Protein AF-A0A0M3KJ25-F1 (afdb_monomer_lite)

Organism: Anisakis simplex (NCBI:txid6269)

Secondary structure (DSSP, 8-state):
-HHHHHHHHHHHHH---HHHHHHHHHHHHHGGGT-SSHHHHHHHHHHHHHHHHHHHTT--GGGHHHHHHHHHHHHHHHHHHHHHTTT-HHHHHHHHHHHHTTTTS--TTS-HHHHHHHHHHHHHHHHHHH-------SS--TTTTTSS---HHHHHHHHHHHHHHHH-TTS-HHHHHHHIIIIIIHHHHHHHHHHHHHHHHHHHTTS-S-------------------------------TTT--------

Foldseek 3Di:
DLVVLLVLVVVLVPDPDPVVLLVSLLVLLLVLVVDPDNVVSLVSLLSNQLSCQQCVVVDDPVSVVSSLVSNLSNLLSVLLVCLVVVVPVVSLVSNLVSCCVELLDLDVSGPPVSNLSCLLSNVVSNQVQQDDDDPDDDDPPPPPLPRGHQALVNVVVSCVSNVVSLVDPSHDPVSNVSNCVRPVVVLVVVVVVVVVVVVVVVVVVVPPPDDDDDDDDDDDDDDDDDDDDDDPPPPDQGDDSHPSDRPDDDD

InterPro domains:
  IPR010301 Ribosomal RNA processing protein 1 [PF05997] (1-226)
  IPR010301 Ribosomal RNA processing protein 1 [PTHR13026] (3-237)

pLDDT: mean 76.84, std 24.39, range [23.16, 97.25]

Sequence (251 aa):
MERLCKGLHYVMWMQDKALLQEELADNISSLLTVFQNEQQSVLFIKQMLVTVSDQWAQMDRWRMDKFLMLMRRLLRSLFVHLRKNEWNPTLVDTYMKAFQECAISSDKKFCEGLKFHFASVFLDELDYAGTFVVYSIGFFIWYFEKFGGLEPGRVTELLQPFANLLADRQISGYLFDSILREIFLTILHDYADQKAAAAEASNADEGDEDEGMDGDETQGMEQEEEESGAASDSSRIKVDIFAGKICGFVE

Radius of gyration: 23.81 Å; chains: 1; bounding box: 50×62×70 Å

Structure (mmCIF, N/CA/C/O backbone):
data_AF-A0A0M3KJ25-F1
#
_entry.id   AF-A0A0M3KJ25-F1
#
loop_
_atom_site.group_PDB
_atom_site.id
_atom_site.type_symbol
_atom_site.label_atom_id
_atom_site.label_alt_id
_atom_site.label_comp_id
_atom_site.label_asym_id
_atom_site.label_entity_id
_atom_site.label_seq_id
_atom_site.pdbx_PDB_ins_code
_atom_site.Cartn_x
_atom_site.Cartn_y
_atom_site.Cartn_z
_atom_site.occupancy
_atom_site.B_iso_or_equiv
_atom_site.auth_seq_id
_atom_site.auth_comp_id
_atom_site.auth_asym_id
_atom_site.auth_atom_id
_atom_site.pdbx_PDB_model_num
ATOM 1 N N . MET A 1 1 ? 0.249 -5.909 18.449 1.00 91.56 1 MET A N 1
ATOM 2 C CA . MET A 1 1 ? 0.302 -4.949 17.329 1.00 91.56 1 MET A CA 1
ATOM 3 C C . MET A 1 1 ? -1.042 -4.264 17.095 1.00 91.56 1 MET A C 1
ATOM 5 O O . MET A 1 1 ? -1.082 -3.047 17.094 1.00 91.56 1 MET A O 1
ATOM 9 N N . GLU A 1 2 ? -2.152 -5.005 17.007 1.00 93.00 2 GLU A N 1
ATOM 10 C CA . GLU A 1 2 ? -3.502 -4.464 16.736 1.00 93.00 2 GLU A CA 1
ATOM 11 C C . GLU A 1 2 ? -3.894 -3.207 17.539 1.00 93.00 2 GLU A C 1
ATOM 13 O O . GLU A 1 2 ? -4.311 -2.209 16.958 1.00 93.00 2 GLU A O 1
ATOM 18 N N . ARG A 1 3 ? -3.719 -3.215 18.870 1.00 96.00 3 ARG A N 1
ATOM 19 C CA . ARG A 1 3 ? -4.064 -2.063 19.726 1.00 96.00 3 ARG A CA 1
ATOM 20 C C . ARG A 1 3 ? -3.261 -0.801 19.392 1.00 96.00 3 ARG A C 1
ATOM 22 O O . ARG A 1 3 ? -3.816 0.290 19.450 1.00 96.00 3 ARG A O 1
ATOM 29 N N . LEU A 1 4 ? -1.985 -0.956 19.028 1.00 95.62 4 LEU A N 1
ATOM 30 C CA . LEU A 1 4 ? -1.125 0.158 18.625 1.00 95.62 4 LEU A CA 1
ATOM 31 C C . LEU A 1 4 ? -1.644 0.771 17.322 1.00 95.62 4 LEU A C 1
ATOM 33 O O . LEU A 1 4 ? -1.888 1.970 17.267 1.00 95.62 4 LEU A O 1
ATOM 37 N N . CYS A 1 5 ? -1.887 -0.062 16.310 1.00 96.81 5 CYS A N 1
ATOM 38 C CA . CYS A 1 5 ? -2.367 0.387 15.005 1.00 96.81 5 CYS A CA 1
ATOM 39 C C . CYS A 1 5 ? -3.743 1.058 15.089 1.00 96.81 5 CYS A C 1
ATOM 41 O O . CYS A 1 5 ? -3.954 2.096 14.470 1.00 96.81 5 CYS A O 1
ATOM 43 N N . LYS A 1 6 ? -4.657 0.530 15.917 1.00 95.94 6 LYS A N 1
ATOM 44 C CA . LYS A 1 6 ? -5.945 1.183 16.204 1.00 95.94 6 LYS A CA 1
ATOM 45 C C . LYS A 1 6 ? -5.757 2.549 16.865 1.00 95.94 6 LYS A C 1
ATOM 47 O O . LYS A 1 6 ? -6.414 3.505 16.470 1.00 95.94 6 LYS A O 1
ATOM 52 N N . GLY A 1 7 ? -4.836 2.662 17.824 1.00 96.94 7 GLY A N 1
ATOM 53 C CA . GLY A 1 7 ? -4.475 3.945 18.430 1.00 96.94 7 GLY A CA 1
ATOM 54 C C . GLY A 1 7 ? -3.980 4.957 17.394 1.00 96.94 7 GLY A C 1
ATOM 55 O O . GLY A 1 7 ? -4.510 6.060 17.321 1.00 96.94 7 GLY A O 1
ATOM 56 N N . LEU A 1 8 ? -3.032 4.561 16.539 1.00 96.88 8 LEU A N 1
ATOM 57 C CA . LEU A 1 8 ? -2.494 5.418 15.474 1.00 96.88 8 LEU A CA 1
ATOM 58 C C . LEU A 1 8 ? -3.561 5.815 14.446 1.00 96.88 8 LEU A C 1
ATOM 60 O O . LEU A 1 8 ? -3.609 6.970 14.029 1.00 96.88 8 LEU A O 1
ATOM 64 N N . HIS A 1 9 ? -4.458 4.891 14.094 1.00 95.94 9 HIS A N 1
ATOM 65 C CA . HIS A 1 9 ? -5.620 5.185 13.260 1.00 95.94 9 HIS A CA 1
ATOM 66 C C . HIS A 1 9 ? -6.495 6.279 13.888 1.00 95.94 9 HIS A C 1
ATOM 68 O O . HIS A 1 9 ? -6.848 7.232 13.201 1.00 95.94 9 HIS A O 1
ATOM 74 N N . TYR A 1 10 ? -6.806 6.198 15.187 1.00 95.38 10 TYR A N 1
ATOM 75 C CA . TYR A 1 10 ? -7.584 7.240 15.869 1.00 95.38 10 TYR A CA 1
ATOM 76 C C . TYR A 1 10 ? -6.849 8.582 15.961 1.00 95.38 10 TYR A C 1
ATOM 78 O O . TYR A 1 10 ? -7.486 9.626 15.832 1.00 95.38 10 TYR A O 1
ATOM 86 N N . VAL A 1 11 ? -5.525 8.582 16.135 1.00 95.94 11 VAL A N 1
ATOM 87 C CA . VAL A 1 11 ? -4.736 9.826 16.114 1.00 95.94 11 VAL A CA 1
ATOM 88 C C . VAL A 1 11 ? -4.820 10.487 14.734 1.00 95.94 11 VAL A C 1
ATOM 90 O O . VAL A 1 11 ? -5.119 11.676 14.649 1.00 95.94 11 VAL A O 1
ATOM 93 N N . MET A 1 12 ? -4.658 9.716 13.651 1.00 95.94 12 MET A N 1
ATOM 94 C CA . MET A 1 12 ? -4.850 10.216 12.283 1.00 95.94 12 MET A CA 1
ATOM 95 C C . MET A 1 12 ? -6.291 10.681 12.049 1.00 95.94 12 MET A C 1
ATOM 97 O O . MET A 1 12 ? -6.522 11.735 11.458 1.00 95.94 12 MET A O 1
ATOM 101 N N . TRP A 1 13 ? -7.273 9.940 12.564 1.00 94.44 13 TRP A N 1
ATOM 102 C CA . TRP A 1 13 ? -8.692 10.271 12.450 1.00 94.44 13 TRP A CA 1
ATOM 103 C C . TRP A 1 13 ? -9.024 11.650 13.027 1.00 94.44 13 TRP A C 1
ATOM 105 O O . TRP A 1 13 ? -9.758 12.401 12.386 1.00 94.44 13 TRP A O 1
ATOM 115 N N . MET A 1 14 ? -8.462 11.994 14.189 1.00 94.31 14 MET A N 1
ATOM 116 C CA . MET A 1 14 ? -8.719 13.260 14.889 1.00 94.31 14 MET A CA 1
ATOM 117 C C . MET A 1 14 ? -7.913 14.448 14.348 1.00 94.31 14 MET A C 1
ATOM 119 O O . MET A 1 14 ? -8.160 15.582 14.748 1.00 94.31 14 MET A O 1
ATOM 123 N N . GLN A 1 15 ? -6.941 14.214 13.462 1.00 95.25 15 GLN A N 1
ATOM 124 C CA . GLN A 1 15 ? -6.162 15.294 12.867 1.00 95.25 15 GLN A CA 1
ATOM 125 C C . GLN A 1 15 ? -6.905 15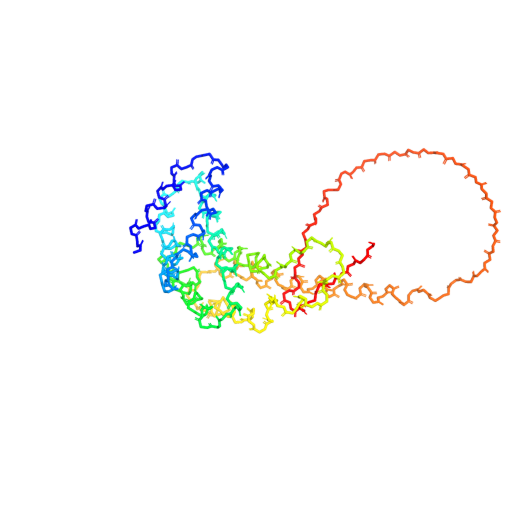.911 11.675 1.00 95.25 15 GLN A C 1
ATOM 127 O O . GLN A 1 15 ? -7.055 15.273 10.631 1.00 95.25 15 GLN A O 1
ATOM 132 N N . ASP A 1 16 ? -7.332 17.166 11.812 1.00 93.56 16 ASP A N 1
ATOM 133 C CA . ASP A 1 16 ? -8.084 17.894 10.777 1.00 93.56 16 ASP A CA 1
ATOM 134 C C . ASP A 1 16 ? -7.222 18.896 9.991 1.00 93.56 16 ASP A C 1
ATOM 136 O O . ASP A 1 16 ? -7.591 19.310 8.895 1.00 93.56 16 ASP A O 1
ATOM 140 N N . LYS A 1 17 ? -6.054 19.287 10.516 1.00 93.56 17 LYS A N 1
ATOM 141 C CA . LYS A 1 17 ? -5.169 20.252 9.848 1.00 93.56 17 LYS A CA 1
ATOM 142 C C . LYS A 1 17 ? -4.288 19.551 8.815 1.00 93.56 17 LYS A C 1
ATOM 144 O O . LYS A 1 17 ? -3.454 18.743 9.207 1.00 93.56 17 LYS A O 1
ATOM 149 N N . ALA A 1 18 ? -4.412 19.921 7.538 1.00 91.81 18 ALA A N 1
ATOM 150 C CA . ALA A 1 18 ? -3.715 19.282 6.412 1.00 91.81 18 ALA A CA 1
ATOM 151 C C . ALA A 1 18 ? -2.197 19.108 6.629 1.00 91.81 18 ALA A C 1
ATOM 153 O O . ALA A 1 18 ? -1.708 17.985 6.606 1.00 91.81 18 ALA A O 1
ATOM 154 N N . LEU A 1 19 ? -1.468 20.180 6.965 1.00 93.81 19 LEU A N 1
ATOM 155 C CA . LEU A 1 19 ? -0.016 20.103 7.214 1.00 93.81 19 LEU A CA 1
ATOM 156 C C . LEU A 1 19 ? 0.345 19.123 8.341 1.00 93.81 19 LEU A C 1
ATOM 158 O O . LEU A 1 19 ? 1.331 18.399 8.258 1.00 93.81 19 LEU A O 1
ATOM 162 N N . LEU A 1 20 ? -0.483 19.064 9.387 1.00 95.38 20 LEU A N 1
ATOM 163 C CA . LEU A 1 20 ? -0.261 18.135 10.490 1.00 95.38 20 LEU A CA 1
ATOM 164 C C . LEU A 1 20 ? -0.669 16.701 10.135 1.00 95.38 20 LEU A C 1
ATOM 166 O O . LEU A 1 20 ? -0.196 15.775 10.783 1.00 95.38 20 LEU A O 1
ATOM 170 N N . GLN A 1 21 ? -1.553 16.492 9.154 1.00 95.31 21 GLN A N 1
ATOM 171 C CA . GLN A 1 21 ? -1.864 15.153 8.643 1.00 95.31 21 GLN A CA 1
ATOM 172 C C . GLN A 1 21 ? -0.663 14.584 7.888 1.00 95.31 21 GLN A C 1
ATOM 174 O O . GLN A 1 21 ? -0.336 13.415 8.080 1.00 95.31 21 GLN A O 1
ATOM 179 N N . GLU A 1 22 ? -0.005 15.406 7.067 1.00 95.31 22 GLU A N 1
ATOM 180 C CA . GLU A 1 22 ? 1.212 15.028 6.342 1.00 95.31 22 GLU A CA 1
ATOM 181 C C . GLU A 1 22 ? 2.335 14.665 7.316 1.00 95.31 22 GLU A C 1
ATOM 183 O O . GLU A 1 22 ? 2.824 13.536 7.293 1.00 95.31 22 GLU A O 1
ATOM 188 N N . GLU A 1 23 ? 2.650 15.568 8.251 1.00 96.88 23 GLU A N 1
ATOM 189 C CA . GLU A 1 23 ? 3.675 15.334 9.274 1.00 96.88 23 GLU A CA 1
ATOM 190 C C . GLU A 1 23 ? 3.359 14.089 10.118 1.00 96.88 23 GLU A C 1
ATOM 192 O O . GLU A 1 23 ? 4.230 13.265 10.404 1.00 96.88 23 GLU A O 1
ATOM 197 N N . LEU A 1 24 ? 2.091 13.902 10.498 1.00 97.06 24 LEU A N 1
ATOM 198 C CA . LEU A 1 24 ? 1.667 12.726 11.249 1.00 97.06 24 LEU A CA 1
ATOM 199 C C . LEU A 1 24 ? 1.818 11.435 10.435 1.00 97.06 24 LEU A C 1
ATOM 201 O O . LEU A 1 24 ? 2.208 10.414 11.001 1.00 97.06 24 LEU A O 1
ATOM 205 N N . ALA A 1 25 ? 1.518 11.449 9.135 1.00 97.19 25 ALA A N 1
ATOM 206 C CA . ALA A 1 25 ? 1.693 10.280 8.279 1.00 97.19 25 ALA A CA 1
ATOM 207 C C . ALA A 1 25 ? 3.172 9.912 8.138 1.00 97.19 25 ALA A C 1
ATOM 209 O O . ALA A 1 25 ? 3.517 8.732 8.249 1.00 97.19 25 ALA A O 1
ATOM 210 N N . ASP A 1 26 ? 4.041 10.909 7.979 1.00 95.75 26 ASP A N 1
ATOM 211 C CA . ASP A 1 26 ? 5.487 10.712 7.918 1.00 95.75 26 ASP A CA 1
ATOM 212 C C . ASP A 1 26 ? 6.007 10.135 9.243 1.00 95.75 26 ASP A C 1
ATOM 214 O O . ASP A 1 26 ? 6.665 9.089 9.246 1.00 95.75 26 ASP A O 1
ATOM 218 N N . ASN A 1 27 ? 5.596 10.709 10.377 1.00 96.50 27 ASN A N 1
ATOM 219 C CA . ASN A 1 27 ? 5.921 10.210 11.714 1.00 96.50 27 ASN A CA 1
ATOM 220 C C . ASN A 1 27 ? 5.467 8.758 11.922 1.00 96.50 27 ASN A C 1
ATOM 222 O O . ASN A 1 27 ? 6.266 7.926 12.353 1.00 96.50 27 ASN A O 1
ATOM 226 N N . ILE A 1 28 ? 4.219 8.417 11.575 1.00 96.94 28 ILE A N 1
ATOM 227 C CA . ILE A 1 28 ? 3.707 7.040 11.667 1.00 96.94 28 ILE A CA 1
ATOM 228 C C . ILE A 1 28 ? 4.516 6.096 10.769 1.00 96.94 28 ILE A C 1
ATOM 230 O O . ILE A 1 28 ? 4.852 4.989 11.189 1.00 96.94 28 ILE A O 1
ATOM 234 N N . SER A 1 29 ? 4.850 6.520 9.549 1.00 95.62 29 SER A N 1
ATOM 235 C CA . SER A 1 29 ? 5.607 5.697 8.602 1.00 95.62 29 SER A CA 1
ATOM 236 C C . SER A 1 29 ? 7.062 5.470 9.027 1.00 95.62 29 SER A C 1
ATOM 238 O O . SER A 1 29 ? 7.618 4.402 8.760 1.00 95.62 29 SER A O 1
ATOM 240 N N . SER A 1 30 ? 7.659 6.413 9.763 1.00 94.62 30 SER A N 1
ATOM 241 C CA . SER A 1 30 ? 9.025 6.303 10.290 1.00 94.62 30 SER A CA 1
ATOM 242 C C . SER A 1 30 ? 9.169 5.228 11.376 1.00 94.62 30 SER A C 1
ATOM 244 O O . SER A 1 30 ? 10.250 4.649 11.534 1.00 94.62 30 SER A O 1
ATOM 246 N N . LEU A 1 31 ? 8.068 4.895 12.071 1.00 94.38 31 LEU A N 1
ATOM 247 C CA . LEU A 1 31 ? 8.042 3.881 13.132 1.00 94.38 31 LEU A CA 1
ATOM 248 C C . LEU A 1 31 ? 8.520 2.511 12.648 1.00 94.38 31 LEU A C 1
ATOM 250 O O . LEU A 1 31 ? 9.057 1.751 13.448 1.00 94.38 31 LEU A O 1
ATOM 254 N N . LEU A 1 32 ? 8.390 2.223 11.348 1.00 93.31 32 LEU A N 1
ATOM 255 C CA . LEU A 1 32 ? 8.936 1.023 10.715 1.00 93.31 32 LEU A CA 1
ATOM 256 C C . LEU A 1 32 ? 10.402 0.769 11.097 1.00 93.31 32 LEU A C 1
ATOM 258 O O . LEU A 1 32 ? 10.787 -0.371 11.342 1.00 93.31 32 LEU A O 1
ATOM 262 N N . THR A 1 33 ? 11.204 1.832 11.164 1.00 91.50 33 THR A N 1
ATOM 263 C CA . THR A 1 33 ? 12.652 1.748 11.406 1.00 91.50 33 THR A CA 1
ATOM 264 C C . THR A 1 33 ? 13.028 1.761 12.888 1.00 91.50 33 THR A C 1
ATOM 266 O O . THR A 1 33 ? 14.188 1.563 13.235 1.00 91.50 33 THR A O 1
ATOM 269 N N . VAL A 1 34 ? 12.056 1.997 13.775 1.00 93.31 34 VAL A N 1
ATOM 270 C CA . VAL A 1 34 ? 12.275 2.119 15.224 1.00 93.31 34 VAL A CA 1
ATOM 271 C C . VAL A 1 34 ? 12.248 0.754 15.917 1.00 93.31 34 VAL A C 1
ATOM 273 O O . VAL A 1 34 ? 12.834 0.584 16.989 1.00 93.31 34 VAL A O 1
ATOM 276 N N . PHE A 1 35 ? 11.570 -0.238 15.336 1.00 91.25 35 PHE A N 1
ATOM 277 C CA . PHE A 1 35 ? 11.503 -1.574 15.921 1.00 91.25 35 PHE A CA 1
ATOM 278 C C . PHE A 1 35 ? 12.867 -2.274 15.858 1.00 91.25 35 PHE A C 1
ATOM 280 O O . PHE A 1 35 ? 13.543 -2.271 14.837 1.00 91.25 35 PHE A O 1
ATOM 287 N N . GLN A 1 36 ? 13.250 -2.937 16.951 1.00 88.12 36 GLN A N 1
ATOM 288 C CA . GLN A 1 36 ? 14.509 -3.693 17.024 1.00 88.12 36 GLN A CA 1
ATOM 289 C C . GLN A 1 36 ? 14.465 -5.002 16.225 1.00 88.12 36 GLN A C 1
ATOM 291 O O . GLN A 1 36 ? 15.505 -5.552 15.877 1.00 88.12 36 GLN A O 1
ATOM 296 N N . ASN A 1 37 ? 13.265 -5.538 15.993 1.00 92.00 37 ASN A N 1
ATOM 297 C CA . ASN A 1 37 ? 13.057 -6.808 15.316 1.00 92.00 37 ASN A CA 1
ATOM 298 C C . ASN A 1 37 ? 12.254 -6.587 14.036 1.00 92.00 37 ASN A C 1
ATOM 300 O O . ASN A 1 37 ? 11.111 -6.135 14.087 1.00 92.00 37 ASN A O 1
ATOM 304 N N . GLU A 1 38 ? 12.820 -7.007 12.912 1.00 92.69 38 GLU A N 1
ATOM 305 C CA . GLU A 1 38 ? 12.219 -6.876 11.588 1.00 92.69 38 GLU A CA 1
ATOM 306 C C . GLU A 1 38 ? 10.849 -7.566 11.477 1.00 92.69 38 GLU A C 1
ATOM 308 O O . GLU A 1 38 ? 9.940 -7.067 10.822 1.00 92.69 38 GLU A O 1
ATOM 313 N N . GLN A 1 39 ? 10.632 -8.670 12.201 1.00 93.00 39 GLN A N 1
ATOM 314 C CA . GLN A 1 39 ? 9.324 -9.337 12.241 1.00 93.00 39 GLN A CA 1
ATOM 315 C C . GLN A 1 39 ? 8.237 -8.442 12.858 1.00 93.00 39 GLN A C 1
ATOM 317 O O . GLN A 1 39 ? 7.064 -8.532 12.491 1.00 93.00 39 GLN A O 1
ATOM 322 N N . GLN A 1 40 ? 8.607 -7.557 13.790 1.00 94.56 40 GLN A N 1
ATOM 323 C CA . GLN A 1 40 ? 7.682 -6.573 14.350 1.00 94.56 40 GLN A CA 1
ATOM 324 C C . GLN A 1 40 ? 7.393 -5.456 13.348 1.00 94.56 40 GLN A C 1
ATOM 326 O O . GLN A 1 40 ? 6.239 -5.043 13.259 1.00 94.56 40 GLN A O 1
ATOM 331 N N . SER A 1 41 ? 8.387 -5.028 12.567 1.00 95.25 41 SER A N 1
ATOM 332 C CA . SER A 1 41 ? 8.230 -4.059 11.474 1.00 95.25 41 SER A CA 1
ATOM 333 C C . SER A 1 41 ? 7.277 -4.573 10.391 1.00 95.25 41 SER A C 1
ATOM 335 O O . SER A 1 41 ? 6.313 -3.890 10.033 1.00 95.25 41 SER A O 1
ATOM 337 N N . VAL A 1 42 ? 7.451 -5.826 9.962 1.00 95.50 42 VAL A N 1
ATOM 338 C CA . VAL A 1 42 ? 6.538 -6.513 9.032 1.00 95.50 42 VAL A CA 1
ATOM 339 C C . VAL A 1 42 ? 5.125 -6.573 9.609 1.00 95.50 42 VAL A C 1
ATOM 341 O O . VAL A 1 42 ? 4.153 -6.195 8.947 1.00 95.50 42 VAL A O 1
ATOM 344 N N . LEU A 1 43 ? 4.992 -7.017 10.864 1.00 95.69 43 LEU A N 1
ATOM 345 C CA . LEU A 1 43 ? 3.693 -7.118 11.522 1.00 95.69 43 LEU A CA 1
ATOM 346 C C . LEU A 1 43 ? 3.029 -5.745 11.684 1.00 95.69 43 LEU A C 1
ATOM 348 O O . LEU A 1 43 ? 1.809 -5.653 11.577 1.00 95.69 43 LEU A O 1
ATOM 352 N N . PHE A 1 44 ? 3.805 -4.691 11.933 1.00 97.00 44 PHE A N 1
ATOM 353 C CA . PHE A 1 44 ? 3.318 -3.321 12.024 1.00 97.00 44 PHE A CA 1
ATOM 354 C C . PHE A 1 44 ? 2.720 -2.855 10.697 1.00 97.00 44 PHE A C 1
ATOM 356 O O . PHE A 1 44 ? 1.560 -2.448 10.687 1.00 97.00 44 PHE A O 1
ATOM 363 N N . ILE A 1 45 ? 3.447 -2.985 9.582 1.00 96.56 45 ILE A N 1
ATOM 364 C CA . ILE A 1 45 ? 2.944 -2.597 8.254 1.00 96.56 45 ILE A CA 1
ATOM 365 C C . ILE A 1 45 ? 1.681 -3.374 7.905 1.00 96.56 45 ILE A C 1
ATOM 367 O O . ILE A 1 45 ? 0.651 -2.775 7.587 1.00 96.56 45 ILE A O 1
ATOM 371 N N . LYS A 1 46 ? 1.727 -4.704 8.039 1.00 96.00 46 LYS A N 1
ATOM 372 C CA . LYS A 1 46 ? 0.572 -5.560 7.766 1.00 96.00 46 LYS A CA 1
ATOM 373 C C . LYS A 1 46 ? -0.635 -5.144 8.603 1.00 96.00 46 LYS A C 1
ATOM 375 O O . LYS A 1 46 ? -1.728 -4.956 8.071 1.00 96.00 46 LYS A O 1
ATOM 380 N N . GLN A 1 47 ? -0.444 -4.986 9.912 1.00 96.69 47 GLN A N 1
ATOM 381 C CA . GLN A 1 47 ? -1.524 -4.644 10.828 1.00 96.69 47 GLN A CA 1
ATOM 382 C C . GLN A 1 47 ? -2.062 -3.233 10.579 1.00 96.69 47 GLN A C 1
ATOM 384 O O . GLN A 1 47 ? -3.266 -3.032 10.722 1.00 96.69 47 GLN A O 1
ATOM 389 N N . MET A 1 48 ? -1.222 -2.267 10.200 1.00 97.00 48 MET A N 1
ATOM 390 C CA . MET A 1 48 ? -1.672 -0.924 9.827 1.00 97.00 48 MET A CA 1
ATOM 391 C C . MET A 1 48 ? -2.595 -0.973 8.609 1.00 97.00 48 MET A C 1
ATOM 393 O O . MET A 1 48 ? -3.698 -0.435 8.682 1.00 97.00 48 MET A O 1
ATOM 397 N N . LEU A 1 49 ? -2.207 -1.678 7.540 1.00 96.44 49 LEU A N 1
ATOM 398 C CA . LEU A 1 49 ? -3.046 -1.838 6.346 1.00 96.44 49 LEU A CA 1
ATOM 399 C C . LEU A 1 49 ? -4.381 -2.518 6.675 1.00 96.44 49 LEU A C 1
ATOM 401 O O . LEU A 1 49 ? -5.437 -2.028 6.281 1.00 96.44 49 LEU A O 1
ATOM 405 N N . VAL A 1 50 ? -4.347 -3.613 7.444 1.00 96.06 50 VAL A N 1
ATOM 406 C CA . VAL A 1 50 ? -5.563 -4.318 7.887 1.00 96.06 50 VAL A CA 1
ATOM 407 C C . VAL A 1 50 ? -6.449 -3.410 8.740 1.00 96.06 50 VAL A C 1
ATOM 409 O O . VAL A 1 50 ? -7.653 -3.358 8.528 1.00 96.06 50 VAL A O 1
ATOM 412 N N . THR A 1 51 ? -5.867 -2.629 9.652 1.00 96.19 51 THR A N 1
ATOM 413 C CA . THR A 1 51 ? -6.633 -1.711 10.510 1.00 96.19 51 THR A CA 1
ATOM 414 C C . THR A 1 51 ? -7.337 -0.632 9.687 1.00 96.19 51 THR A C 1
ATOM 416 O O . THR A 1 51 ? -8.501 -0.341 9.948 1.00 96.19 51 THR A O 1
ATOM 419 N N . VAL A 1 52 ? -6.664 -0.060 8.681 1.00 95.81 52 VAL A N 1
ATOM 420 C CA . VAL A 1 52 ? -7.285 0.912 7.764 1.00 95.81 52 VAL A CA 1
ATOM 421 C C . VAL A 1 52 ? -8.406 0.252 6.959 1.00 95.81 52 VAL A C 1
ATOM 423 O O . VAL A 1 52 ? -9.473 0.839 6.821 1.00 95.81 52 VAL A O 1
ATOM 426 N N . SER A 1 53 ? -8.209 -0.986 6.497 1.00 95.62 53 SER A N 1
ATOM 427 C CA . SER A 1 53 ? -9.241 -1.761 5.798 1.00 95.62 53 SER A CA 1
ATOM 428 C C . SER A 1 53 ? -10.475 -2.034 6.658 1.00 95.62 53 SER A C 1
ATOM 430 O O . SER A 1 53 ? -11.594 -1.794 6.209 1.00 95.62 53 SER A O 1
ATOM 432 N N . ASP A 1 54 ? -10.295 -2.494 7.896 1.00 94.44 54 ASP A N 1
ATOM 433 C CA . ASP A 1 54 ? -11.401 -2.829 8.801 1.00 94.44 54 ASP A CA 1
ATOM 434 C C . ASP A 1 54 ? -12.263 -1.605 9.144 1.00 94.44 54 ASP A C 1
ATOM 436 O O . ASP A 1 54 ? -13.471 -1.721 9.358 1.00 94.44 54 ASP A O 1
ATOM 440 N N . GLN A 1 55 ? -11.646 -0.423 9.221 1.00 93.12 55 GLN A N 1
ATOM 441 C CA . GLN A 1 55 ? -12.339 0.834 9.517 1.00 93.12 55 GLN A CA 1
ATOM 442 C C . GLN A 1 55 ? -12.844 1.555 8.260 1.00 93.12 55 GLN A C 1
ATOM 444 O O . GLN A 1 55 ? -13.633 2.492 8.374 1.00 93.12 55 GLN A O 1
ATOM 449 N N . TRP A 1 56 ? -12.451 1.106 7.064 1.00 93.94 56 TRP A N 1
ATOM 450 C CA . TRP A 1 56 ? -12.733 1.794 5.804 1.00 93.94 56 TRP A CA 1
ATOM 451 C C . TRP A 1 56 ? -14.226 2.018 5.563 1.00 93.94 56 TRP A C 1
ATOM 453 O O . TRP A 1 56 ? -14.640 3.109 5.186 1.00 93.94 56 TRP A O 1
ATOM 463 N N . ALA A 1 57 ? -15.054 1.009 5.846 1.00 90.12 57 ALA A N 1
ATOM 464 C CA . ALA A 1 57 ? -16.504 1.092 5.661 1.00 90.12 57 ALA A CA 1
ATOM 465 C C . ALA A 1 57 ? -17.191 2.097 6.606 1.00 90.12 57 ALA A C 1
ATOM 467 O O . ALA A 1 57 ? -18.298 2.545 6.322 1.00 90.12 57 ALA A O 1
ATOM 468 N N . GLN A 1 58 ? -16.557 2.437 7.733 1.00 89.69 58 GLN A N 1
ATOM 469 C CA . GLN A 1 58 ? -17.082 3.392 8.716 1.00 89.69 58 GLN A CA 1
ATOM 470 C C . GLN A 1 58 ? -16.617 4.825 8.437 1.00 89.69 58 GLN A C 1
ATOM 472 O O . GLN A 1 58 ? -17.056 5.758 9.108 1.00 89.69 58 GLN A O 1
ATOM 477 N N . MET A 1 59 ? -15.712 5.003 7.475 1.00 90.19 59 MET A N 1
ATOM 478 C CA . MET A 1 59 ? -15.107 6.287 7.181 1.00 90.19 59 MET A CA 1
ATOM 479 C C . MET A 1 59 ? -15.962 7.098 6.213 1.00 90.19 59 MET A C 1
ATOM 481 O O . MET A 1 59 ? -16.399 6.616 5.170 1.00 90.19 59 MET A O 1
ATOM 485 N N . ASP A 1 60 ? -16.179 8.364 6.550 1.00 89.69 60 ASP A N 1
ATOM 486 C CA . ASP A 1 60 ? -16.812 9.311 5.648 1.00 89.69 60 ASP A CA 1
ATOM 487 C C . ASP A 1 60 ? -15.844 9.789 4.558 1.00 89.69 60 ASP A C 1
ATOM 489 O O . ASP A 1 60 ? -14.623 9.824 4.728 1.00 89.69 60 ASP A O 1
ATOM 493 N N . ARG A 1 61 ? -16.417 10.225 3.432 1.00 87.56 61 ARG A N 1
ATOM 494 C CA . ARG A 1 61 ? -15.673 10.620 2.230 1.00 87.56 61 ARG A CA 1
ATOM 495 C C . ARG A 1 61 ? -14.596 11.680 2.477 1.00 87.56 61 ARG A C 1
ATOM 497 O O . ARG A 1 61 ? -13.571 11.655 1.813 1.00 87.56 61 ARG A O 1
ATOM 504 N N . TRP A 1 62 ? -14.813 12.591 3.422 1.00 85.56 62 TRP A N 1
ATOM 505 C CA . TRP A 1 62 ? -13.941 13.744 3.662 1.00 85.56 62 TRP A CA 1
ATOM 506 C C . TRP A 1 62 ? -12.674 13.350 4.427 1.00 85.56 62 TRP A C 1
ATOM 508 O O . TRP A 1 62 ? -11.696 14.090 4.438 1.00 85.56 62 TRP A O 1
ATOM 518 N N . ARG A 1 63 ? -12.686 12.177 5.072 1.00 89.94 63 ARG A N 1
ATOM 519 C CA . ARG A 1 63 ? -11.544 11.632 5.812 1.00 89.94 63 ARG A CA 1
ATOM 520 C C . ARG A 1 63 ? -10.725 10.635 5.001 1.00 89.94 63 ARG A C 1
ATOM 522 O O . ARG A 1 63 ? -9.623 10.313 5.430 1.00 89.94 63 ARG A O 1
ATOM 529 N N . MET A 1 64 ? -11.213 10.167 3.852 1.00 93.44 64 MET A N 1
ATOM 530 C CA . MET A 1 64 ? -10.547 9.118 3.070 1.00 93.44 64 MET A CA 1
ATOM 531 C C . MET A 1 64 ? -9.136 9.523 2.621 1.00 93.44 64 MET A C 1
ATOM 533 O O . MET A 1 64 ? -8.204 8.730 2.765 1.00 93.44 64 MET A O 1
ATOM 537 N N . ASP A 1 65 ? -8.960 10.760 2.152 1.00 93.81 65 ASP A N 1
ATOM 538 C CA . ASP A 1 65 ? -7.721 11.213 1.504 1.00 93.81 65 ASP A CA 1
ATOM 539 C C . ASP A 1 65 ? -6.484 11.078 2.403 1.00 93.81 65 ASP A C 1
ATOM 541 O O . ASP A 1 65 ? -5.445 10.578 1.969 1.00 93.81 65 ASP A O 1
ATOM 545 N N . LYS A 1 66 ? -6.597 11.412 3.696 1.00 94.56 66 LYS A N 1
ATOM 546 C CA . LYS A 1 66 ? -5.468 11.283 4.635 1.00 94.56 66 LYS A CA 1
ATOM 547 C C . LYS A 1 66 ? -5.068 9.832 4.905 1.00 94.56 66 LYS A C 1
ATOM 549 O O . LYS A 1 66 ? -3.898 9.561 5.163 1.00 94.56 66 LYS A O 1
ATOM 554 N N . PHE A 1 67 ? -6.000 8.882 4.817 1.00 95.88 67 PHE A N 1
ATOM 555 C CA . PHE A 1 67 ? -5.680 7.460 4.973 1.00 95.88 67 PHE A CA 1
ATOM 556 C C . PHE A 1 67 ? -5.108 6.850 3.690 1.00 95.88 67 PHE A C 1
ATOM 558 O O . PHE A 1 67 ? -4.221 5.999 3.772 1.00 95.88 67 PHE A O 1
ATOM 565 N N . LEU A 1 68 ? -5.535 7.327 2.517 1.00 96.00 68 LEU A N 1
ATOM 566 C CA . LEU A 1 68 ? -4.890 7.004 1.240 1.00 96.00 68 LEU A CA 1
ATOM 567 C C . LEU A 1 68 ? -3.443 7.523 1.214 1.00 96.00 68 LEU A C 1
ATOM 569 O O . LEU A 1 68 ? -2.518 6.790 0.852 1.00 96.00 68 LEU A O 1
ATOM 573 N N . MET A 1 69 ? -3.224 8.753 1.686 1.00 96.44 69 MET A N 1
ATOM 574 C CA . MET A 1 69 ? -1.889 9.322 1.873 1.00 96.44 69 MET A CA 1
ATOM 575 C C . MET A 1 69 ? -1.063 8.521 2.886 1.00 96.44 69 MET A C 1
ATOM 577 O O . MET A 1 69 ? 0.098 8.218 2.617 1.00 96.44 69 MET A O 1
ATOM 581 N N . LEU A 1 70 ? -1.645 8.130 4.025 1.00 97.25 70 LEU A N 1
ATOM 582 C CA . LEU A 1 70 ? -0.956 7.302 5.017 1.00 97.25 70 LEU A CA 1
ATOM 583 C C . LEU A 1 70 ? -0.483 5.976 4.409 1.00 97.25 70 LEU A C 1
ATOM 585 O O . LEU A 1 70 ? 0.660 5.584 4.627 1.00 97.25 70 LEU A O 1
ATOM 589 N N . MET A 1 71 ? -1.325 5.306 3.617 1.00 96.94 71 MET A N 1
ATOM 590 C CA . MET A 1 71 ? -0.943 4.077 2.913 1.00 96.94 71 MET A CA 1
ATOM 591 C C . MET A 1 71 ? 0.241 4.312 1.967 1.00 96.94 71 MET A C 1
ATOM 593 O O . MET A 1 71 ? 1.195 3.534 1.979 1.00 96.94 71 MET A O 1
ATOM 597 N N . ARG A 1 72 ? 0.221 5.424 1.221 1.00 96.75 72 ARG A N 1
ATOM 598 C CA . ARG A 1 72 ? 1.321 5.839 0.341 1.00 96.75 72 ARG A CA 1
ATOM 599 C C . ARG A 1 72 ? 2.623 6.069 1.121 1.00 96.75 72 ARG A C 1
ATOM 601 O O . ARG A 1 72 ? 3.667 5.556 0.733 1.00 96.75 72 ARG A O 1
ATOM 608 N N . ARG A 1 73 ? 2.572 6.775 2.258 1.00 96.25 73 ARG A N 1
ATOM 609 C CA . ARG A 1 73 ? 3.743 7.023 3.126 1.00 96.25 73 ARG A CA 1
ATOM 610 C C . ARG A 1 73 ? 4.292 5.753 3.769 1.00 96.25 73 ARG A C 1
ATOM 612 O O . ARG A 1 73 ? 5.507 5.586 3.832 1.00 96.25 73 ARG A O 1
ATOM 619 N N . LEU A 1 74 ? 3.422 4.838 4.201 1.00 97.00 74 LEU A N 1
ATOM 620 C CA . LEU A 1 74 ? 3.840 3.531 4.714 1.00 97.00 74 LEU A CA 1
ATOM 621 C C . LEU A 1 74 ? 4.603 2.735 3.650 1.00 97.00 74 LEU A C 1
ATOM 623 O O . LEU A 1 74 ? 5.661 2.185 3.954 1.00 97.00 74 LEU A O 1
ATOM 627 N N . LEU A 1 75 ? 4.098 2.712 2.413 1.00 96.31 75 LEU A N 1
ATOM 628 C CA . LEU A 1 75 ? 4.745 2.006 1.311 1.00 96.31 75 LEU A CA 1
ATOM 629 C C . LEU A 1 75 ? 6.086 2.651 0.925 1.00 96.31 75 LEU A C 1
ATOM 631 O O . LEU A 1 75 ? 7.086 1.947 0.797 1.00 96.31 75 LEU A O 1
ATOM 635 N N . ARG A 1 76 ? 6.143 3.988 0.862 1.00 94.62 76 ARG A N 1
ATOM 636 C CA . ARG A 1 76 ? 7.386 4.748 0.647 1.00 94.62 76 ARG A CA 1
ATOM 637 C C . ARG A 1 76 ? 8.450 4.420 1.687 1.00 94.62 76 ARG A C 1
ATOM 639 O O . ARG A 1 76 ? 9.577 4.074 1.341 1.00 94.62 76 ARG A O 1
ATOM 646 N N . SER A 1 77 ? 8.092 4.537 2.967 1.00 95.06 77 SER A N 1
ATOM 647 C CA . SER A 1 77 ? 9.003 4.265 4.084 1.00 95.06 77 SER A CA 1
ATOM 648 C C . SER A 1 77 ? 9.519 2.827 4.032 1.00 95.06 77 SER A C 1
ATOM 650 O O . SER A 1 77 ? 10.711 2.588 4.234 1.00 95.06 77 SER A O 1
ATOM 652 N N . LEU A 1 78 ? 8.652 1.877 3.660 1.00 95.19 78 LEU A N 1
ATOM 653 C CA . LEU A 1 78 ? 9.040 0.486 3.464 1.00 95.19 78 LEU A CA 1
ATOM 654 C C . LEU A 1 78 ? 10.063 0.310 2.343 1.00 95.19 78 LEU A C 1
ATOM 656 O O . LEU A 1 78 ? 11.093 -0.317 2.572 1.00 95.19 78 LEU A O 1
ATOM 660 N N . PHE A 1 79 ? 9.814 0.836 1.146 1.00 93.19 79 PHE A N 1
ATOM 661 C CA . PHE A 1 79 ? 10.755 0.651 0.042 1.00 93.19 79 PHE A CA 1
ATOM 662 C C . PHE A 1 79 ? 12.090 1.356 0.295 1.00 93.19 79 PHE A C 1
ATOM 664 O O . PHE A 1 79 ? 13.146 0.799 0.002 1.00 93.19 79 PHE A O 1
ATOM 671 N N . VAL A 1 80 ? 12.074 2.523 0.945 1.00 91.12 80 VAL A N 1
ATOM 672 C CA . VAL A 1 80 ? 13.302 3.184 1.409 1.00 91.12 80 VAL A CA 1
ATOM 673 C C . VAL A 1 80 ? 14.049 2.322 2.435 1.00 91.12 80 VAL A C 1
ATOM 675 O O . VAL A 1 80 ? 15.279 2.252 2.388 1.00 91.12 80 VAL A O 1
ATOM 678 N N . HIS A 1 81 ? 13.342 1.646 3.346 1.00 91.75 81 HIS A N 1
ATOM 679 C CA . HIS A 1 81 ? 13.941 0.698 4.294 1.00 91.75 81 HIS A CA 1
ATOM 680 C C . HIS A 1 81 ? 14.531 -0.529 3.591 1.00 91.75 81 HIS A C 1
ATOM 682 O O . HIS A 1 81 ? 15.664 -0.908 3.881 1.00 91.75 81 HIS A O 1
ATOM 688 N N . LEU A 1 82 ? 13.825 -1.115 2.622 1.00 90.81 82 LEU A N 1
ATOM 689 C CA . LEU A 1 82 ? 14.326 -2.248 1.838 1.00 90.81 82 LEU A CA 1
ATOM 690 C C . LEU A 1 82 ? 15.575 -1.874 1.039 1.00 90.81 82 LEU A C 1
ATOM 692 O O . LEU A 1 82 ? 16.550 -2.620 1.059 1.00 90.81 82 LEU A O 1
ATOM 696 N N . ARG A 1 83 ? 15.598 -0.685 0.433 1.00 87.75 83 ARG A N 1
ATOM 697 C CA . ARG A 1 83 ? 16.785 -0.156 -0.245 1.00 87.75 83 ARG A CA 1
ATOM 698 C C . ARG A 1 83 ? 17.974 0.006 0.698 1.00 87.75 83 ARG A C 1
ATOM 700 O O . ARG A 1 83 ? 19.082 -0.374 0.343 1.00 87.75 83 ARG A O 1
ATOM 707 N N . LYS A 1 84 ? 17.762 0.558 1.900 1.00 87.56 84 LYS A N 1
ATOM 708 C CA . LYS A 1 84 ? 18.825 0.690 2.919 1.00 87.56 84 LYS A CA 1
ATOM 709 C C . LYS A 1 84 ? 19.408 -0.661 3.341 1.00 87.56 84 LYS A C 1
ATOM 711 O O . LYS A 1 84 ? 20.554 -0.707 3.765 1.00 87.56 84 LYS A O 1
ATOM 716 N N . ASN A 1 85 ? 18.628 -1.732 3.213 1.00 88.19 85 ASN A N 1
ATOM 717 C CA . ASN A 1 85 ? 19.049 -3.110 3.453 1.00 88.19 85 ASN A CA 1
ATOM 718 C C . ASN A 1 85 ? 19.400 -3.852 2.149 1.00 88.19 85 ASN A C 1
ATOM 720 O O . ASN A 1 85 ? 19.265 -5.075 2.089 1.00 88.19 85 ASN A O 1
ATOM 724 N N . GLU A 1 86 ? 19.796 -3.114 1.106 1.00 86.69 86 GLU A N 1
ATOM 725 C CA . GLU A 1 86 ? 20.272 -3.645 -0.179 1.00 86.69 86 GLU A CA 1
ATOM 726 C C . GLU A 1 86 ? 19.302 -4.646 -0.826 1.00 86.69 86 GLU A C 1
ATOM 728 O O . GLU A 1 86 ? 19.711 -5.619 -1.452 1.00 86.69 86 GLU A O 1
ATOM 733 N N . TRP A 1 87 ? 17.994 -4.427 -0.651 1.00 87.62 87 TRP A N 1
ATOM 734 C CA . TRP A 1 87 ? 16.946 -5.293 -1.194 1.00 87.62 87 TRP A CA 1
ATOM 735 C C . TRP A 1 87 ? 17.104 -6.770 -0.805 1.00 87.62 87 TRP A C 1
ATOM 737 O O . TRP A 1 87 ? 16.799 -7.657 -1.604 1.00 87.62 87 TRP A O 1
ATOM 747 N N . ASN A 1 88 ? 17.553 -7.040 0.429 1.00 89.06 88 ASN A N 1
ATOM 748 C CA . ASN A 1 88 ? 17.759 -8.399 0.932 1.00 89.06 88 ASN A CA 1
ATOM 749 C C . ASN A 1 88 ? 16.551 -9.310 0.615 1.00 89.06 88 ASN A C 1
ATOM 751 O O . ASN A 1 88 ? 15.437 -9.016 1.069 1.00 89.06 88 ASN A O 1
ATOM 755 N N . PRO A 1 89 ? 16.755 -10.436 -0.097 1.00 88.50 89 PRO A N 1
ATOM 756 C CA . PRO A 1 89 ? 15.666 -11.256 -0.618 1.00 88.50 89 PRO A CA 1
ATOM 757 C C . PRO A 1 89 ? 14.764 -11.802 0.484 1.00 88.50 89 PRO A C 1
ATOM 759 O O . PRO A 1 89 ? 13.547 -11.750 0.368 1.00 88.50 89 PRO A O 1
ATOM 762 N N . THR A 1 90 ? 15.342 -12.216 1.615 1.00 91.19 90 THR A N 1
ATOM 763 C CA . THR A 1 90 ? 14.557 -12.760 2.733 1.00 91.19 90 THR A CA 1
ATOM 764 C C . THR A 1 90 ? 13.634 -11.699 3.331 1.00 91.19 90 THR A C 1
ATOM 766 O O . THR A 1 90 ? 12.503 -11.996 3.721 1.00 91.19 90 THR A O 1
ATOM 769 N N . LEU A 1 91 ? 14.102 -10.448 3.402 1.00 91.75 91 LEU A N 1
ATOM 770 C CA . LEU A 1 91 ? 13.300 -9.341 3.915 1.00 91.75 91 LEU A CA 1
ATOM 771 C C . LEU A 1 91 ? 12.192 -8.979 2.936 1.00 91.75 91 LEU A C 1
ATOM 773 O O . LEU A 1 91 ? 11.028 -8.927 3.332 1.00 91.75 91 LEU A O 1
ATOM 777 N N . VAL A 1 92 ? 12.546 -8.797 1.663 1.00 91.94 92 VAL A N 1
ATOM 778 C CA . VAL A 1 92 ? 11.595 -8.498 0.589 1.00 91.94 92 VAL A CA 1
ATOM 779 C C . VAL A 1 92 ? 10.483 -9.545 0.553 1.00 91.94 92 VAL A C 1
ATOM 781 O O . VAL A 1 92 ? 9.311 -9.179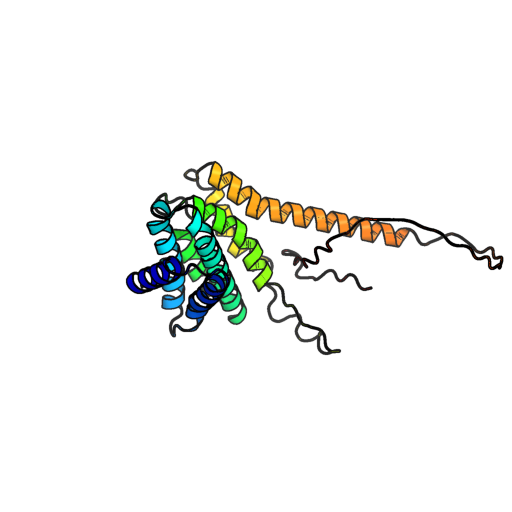 0.629 1.00 91.94 92 VAL A O 1
ATOM 784 N N . ASP A 1 93 ? 10.830 -10.832 0.557 1.00 92.44 93 ASP A N 1
ATOM 785 C CA . ASP A 1 93 ? 9.865 -11.935 0.533 1.00 92.44 93 ASP A CA 1
ATOM 786 C C . ASP A 1 93 ? 8.938 -11.914 1.750 1.00 92.44 93 ASP A C 1
ATOM 788 O O . ASP A 1 93 ? 7.739 -12.174 1.637 1.00 92.44 93 ASP A O 1
ATOM 792 N N . THR A 1 94 ? 9.467 -11.558 2.924 1.00 94.06 94 THR A N 1
ATOM 793 C CA . THR A 1 94 ? 8.675 -11.468 4.155 1.00 94.06 94 THR A CA 1
ATOM 794 C C . THR A 1 94 ? 7.623 -10.355 4.061 1.00 94.06 94 THR A C 1
ATOM 796 O O . THR A 1 94 ? 6.462 -10.575 4.418 1.00 94.06 94 THR A O 1
ATOM 799 N N . TYR A 1 95 ? 7.987 -9.181 3.534 1.00 94.94 95 TYR A N 1
ATOM 800 C CA . TYR A 1 95 ? 7.034 -8.088 3.311 1.00 94.94 95 TYR A CA 1
ATOM 801 C C . TYR A 1 95 ? 6.054 -8.386 2.174 1.00 94.94 95 TYR A C 1
ATOM 803 O O . TYR A 1 95 ? 4.857 -8.142 2.325 1.00 94.94 95 TYR A O 1
ATOM 811 N N . MET A 1 96 ? 6.520 -8.967 1.067 1.00 94.44 96 MET A N 1
ATOM 812 C CA . MET A 1 96 ? 5.651 -9.350 -0.049 1.00 94.44 96 MET A CA 1
ATOM 813 C C . MET A 1 96 ? 4.629 -10.402 0.375 1.00 94.44 96 MET A C 1
ATOM 815 O O . MET A 1 96 ? 3.452 -10.287 0.036 1.00 94.44 96 MET A O 1
ATOM 819 N N . LYS A 1 97 ? 5.030 -11.379 1.193 1.00 94.25 97 LYS A N 1
ATOM 820 C CA . LYS A 1 97 ? 4.102 -12.344 1.787 1.00 94.25 97 LYS A CA 1
ATOM 821 C C . LYS A 1 97 ? 3.069 -11.656 2.679 1.00 94.25 97 LYS A C 1
ATOM 823 O O . LYS A 1 97 ? 1.886 -11.976 2.606 1.00 94.25 97 LYS A O 1
ATOM 828 N N . ALA A 1 98 ? 3.485 -10.674 3.479 1.00 94.69 98 ALA A N 1
ATOM 829 C CA . ALA A 1 98 ? 2.557 -9.902 4.296 1.00 94.69 98 ALA A CA 1
ATOM 830 C C . ALA A 1 98 ? 1.528 -9.133 3.446 1.00 94.69 98 ALA A C 1
ATOM 832 O O . ALA A 1 98 ? 0.361 -9.077 3.833 1.00 94.69 98 ALA A O 1
ATOM 833 N N . PHE A 1 99 ? 1.927 -8.601 2.285 1.00 94.88 99 PHE A N 1
ATOM 834 C CA . PHE A 1 99 ? 1.017 -7.955 1.334 1.00 94.88 99 PHE A CA 1
ATOM 835 C C . PHE A 1 99 ? 0.086 -8.936 0.623 1.00 94.88 99 PHE A C 1
ATOM 837 O O . PHE A 1 99 ? -1.092 -8.622 0.455 1.00 94.88 99 PHE A O 1
ATOM 844 N N . GLN A 1 100 ? 0.562 -10.130 0.269 1.00 93.25 100 GLN A N 1
ATOM 845 C CA . GLN A 1 100 ? -0.271 -11.198 -0.300 1.00 93.25 100 GLN A CA 1
ATOM 846 C C . GLN A 1 100 ? -1.361 -11.679 0.665 1.00 93.25 100 GLN A C 1
ATOM 848 O O . GLN A 1 100 ? -2.419 -12.138 0.246 1.00 93.25 100 GLN A O 1
ATOM 853 N N . GLU A 1 101 ? -1.134 -11.546 1.970 1.00 91.56 101 GLU A N 1
ATOM 854 C CA . GLU A 1 101 ? -2.132 -11.850 2.996 1.00 91.56 101 GLU A CA 1
ATOM 855 C C . GLU A 1 101 ? -3.145 -10.705 3.214 1.00 91.56 101 GLU A C 1
ATOM 857 O O . GLU A 1 101 ? -4.101 -10.885 3.971 1.00 91.56 101 GLU A O 1
ATOM 862 N N . CYS A 1 102 ? -2.963 -9.529 2.591 1.00 91.44 102 CYS A N 1
ATOM 863 C CA . CYS A 1 102 ? -3.879 -8.389 2.719 1.00 91.44 102 CYS A CA 1
ATOM 864 C C . CYS A 1 102 ? -4.161 -7.656 1.391 1.00 91.44 102 CYS A C 1
ATOM 866 O O . CYS A 1 102 ? -5.163 -7.951 0.738 1.00 91.44 102 CYS A O 1
ATOM 868 N N . ALA A 1 103 ? -3.319 -6.700 0.992 1.00 91.06 103 ALA A N 1
ATOM 869 C CA . ALA A 1 103 ? -3.568 -5.785 -0.124 1.00 91.06 103 ALA A CA 1
ATOM 870 C C . ALA A 1 103 ? -3.487 -6.456 -1.509 1.00 91.06 103 ALA A C 1
ATOM 872 O O . ALA A 1 103 ? -4.248 -6.095 -2.403 1.00 91.06 103 ALA A O 1
ATOM 873 N N . ILE A 1 104 ? -2.625 -7.465 -1.674 1.00 91.50 104 ILE A N 1
ATOM 874 C CA . ILE A 1 104 ? -2.440 -8.234 -2.917 1.00 91.50 104 ILE A CA 1
ATOM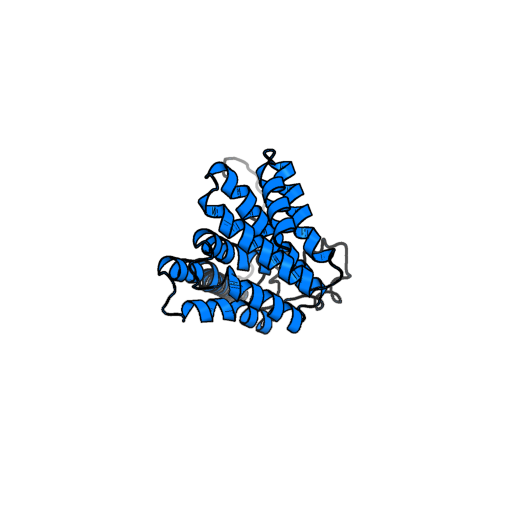 875 C C . ILE A 1 104 ? -3.114 -9.603 -2.761 1.00 91.50 104 ILE A C 1
ATOM 877 O O . ILE A 1 104 ? -2.482 -10.653 -2.831 1.00 91.50 104 ILE A O 1
ATOM 881 N N . SER A 1 105 ? -4.415 -9.598 -2.476 1.00 90.25 105 SER A N 1
ATOM 882 C CA . SER A 1 105 ? -5.189 -10.822 -2.256 1.00 90.25 105 SER A CA 1
ATOM 883 C C . SER A 1 105 ? -6.546 -10.763 -2.950 1.00 90.25 105 SER A C 1
ATOM 885 O O . SER A 1 105 ? -7.110 -9.684 -3.147 1.00 90.25 105 SER A O 1
ATOM 887 N N . SER A 1 106 ? -7.123 -11.923 -3.262 1.00 87.12 106 SER A N 1
ATOM 888 C CA . SER A 1 106 ? -8.520 -12.050 -3.701 1.00 87.12 106 SER A CA 1
ATOM 889 C C . SER A 1 106 ? -9.513 -12.096 -2.526 1.00 87.12 106 SER A C 1
ATOM 891 O O . SER A 1 106 ? -10.725 -12.083 -2.739 1.00 87.12 106 SER A O 1
ATOM 893 N N . ASP A 1 107 ? -9.035 -12.073 -1.271 1.00 87.06 107 ASP A N 1
ATOM 894 C CA . ASP A 1 107 ? -9.893 -12.165 -0.084 1.00 87.06 107 ASP A CA 1
ATOM 895 C C . ASP A 1 107 ? -10.780 -10.918 0.067 1.00 87.06 107 ASP A C 1
ATOM 897 O O . ASP A 1 107 ? -10.306 -9.781 0.061 1.00 87.06 107 ASP A O 1
ATOM 901 N N . LYS A 1 108 ? -12.083 -11.130 0.258 1.00 84.25 108 LYS A N 1
ATOM 902 C CA . LYS A 1 108 ? -13.084 -10.073 0.452 1.00 84.25 108 LYS A CA 1
ATOM 903 C C . LYS A 1 108 ? -13.016 -9.415 1.832 1.00 84.25 108 LYS A C 1
ATOM 905 O O . LYS A 1 108 ? -13.685 -8.409 2.043 1.00 84.25 108 LYS A O 1
ATOM 910 N N . LYS A 1 109 ? -12.242 -9.968 2.775 1.00 88.06 109 LYS A N 1
ATOM 911 C CA . LYS A 1 109 ? -12.018 -9.340 4.090 1.00 88.06 109 LYS A CA 1
ATOM 912 C C . LYS A 1 109 ? -11.304 -7.999 3.975 1.00 88.06 109 LYS A C 1
ATOM 914 O O . LYS A 1 109 ? -11.607 -7.087 4.736 1.00 88.06 109 LYS A O 1
ATOM 919 N N . PHE A 1 110 ? -10.360 -7.889 3.043 1.00 91.69 110 PHE A N 1
ATOM 920 C CA . PHE A 1 110 ? -9.661 -6.637 2.797 1.00 91.69 110 PHE A CA 1
ATOM 921 C C . PHE A 1 110 ? -10.452 -5.781 1.805 1.00 91.69 110 PHE A C 1
ATOM 923 O O . PHE A 1 110 ? -10.882 -6.274 0.760 1.00 91.69 110 PHE A O 1
ATOM 930 N N . CYS A 1 111 ? -10.638 -4.501 2.120 1.00 93.19 111 CYS A N 1
ATOM 931 C CA . CYS A 1 111 ? -11.464 -3.595 1.335 1.00 93.19 111 CYS A CA 1
ATOM 932 C C . CYS A 1 111 ? -10.931 -3.435 -0.097 1.00 93.19 111 CYS A C 1
ATOM 934 O O . CYS A 1 111 ? -9.782 -3.041 -0.291 1.00 93.19 111 CYS A O 1
ATOM 936 N N . GLU A 1 112 ? -11.780 -3.672 -1.104 1.00 90.69 112 GLU A N 1
ATOM 937 C CA . GLU A 1 112 ? -11.395 -3.560 -2.521 1.00 90.69 112 GLU A CA 1
ATOM 938 C C . GLU A 1 112 ? -10.907 -2.159 -2.905 1.00 90.69 112 GLU A C 1
ATOM 940 O O . GLU A 1 112 ? -9.918 -2.045 -3.622 1.00 90.69 112 GLU A O 1
ATOM 945 N N . GLY A 1 113 ? -11.523 -1.095 -2.375 1.00 91.62 113 GLY A N 1
ATOM 946 C CA . GLY A 1 113 ? -11.103 0.281 -2.671 1.00 91.62 113 GLY A CA 1
ATOM 947 C C . GLY A 1 113 ? -9.649 0.560 -2.280 1.00 91.62 113 GLY A C 1
ATOM 948 O O . GLY A 1 113 ? -8.932 1.262 -2.988 1.00 91.62 113 GLY A O 1
ATOM 949 N N . LEU A 1 114 ? -9.187 -0.058 -1.191 1.00 94.19 114 LEU A N 1
ATOM 950 C CA . LEU A 1 114 ? -7.795 0.032 -0.767 1.00 94.19 114 LEU A CA 1
ATOM 951 C C . LEU A 1 114 ? -6.859 -0.820 -1.622 1.00 94.19 114 LEU A C 1
ATOM 953 O O . LEU A 1 114 ? -5.693 -0.467 -1.742 1.00 94.19 114 LEU A O 1
ATOM 957 N N . LYS A 1 115 ? -7.340 -1.909 -2.234 1.00 94.56 115 LYS A N 1
ATOM 958 C CA . LYS A 1 115 ? -6.538 -2.702 -3.181 1.00 94.56 115 LYS A CA 1
ATOM 959 C C . LYS A 1 115 ? -6.270 -1.922 -4.462 1.00 94.56 115 LYS A C 1
ATOM 961 O O . LYS A 1 115 ? -5.139 -1.935 -4.935 1.00 94.56 115 LYS A O 1
ATOM 966 N N . PHE A 1 116 ? -7.275 -1.206 -4.977 1.00 93.44 116 PHE A N 1
ATOM 967 C CA . PHE A 1 116 ? -7.100 -0.320 -6.135 1.00 93.44 116 PHE A CA 1
ATOM 968 C C . PHE A 1 116 ? -6.061 0.759 -5.842 1.00 93.44 116 PHE A C 1
ATOM 970 O O . PHE A 1 116 ? -5.118 0.926 -6.606 1.00 93.44 116 PHE A O 1
ATOM 977 N N . HIS A 1 117 ? -6.197 1.441 -4.699 1.00 95.12 117 HIS A N 1
ATOM 978 C CA . HIS A 1 117 ? -5.231 2.461 -4.295 1.00 95.12 117 HIS A CA 1
ATOM 979 C C . HIS A 1 117 ? -3.834 1.886 -4.073 1.00 95.12 117 HIS A C 1
ATOM 981 O O . HIS A 1 117 ? -2.847 2.491 -4.466 1.00 95.12 117 HIS A O 1
ATOM 987 N N . PHE A 1 118 ? -3.732 0.706 -3.458 1.00 95.75 118 PHE A N 1
ATOM 988 C CA . PHE A 1 118 ? -2.443 0.054 -3.262 1.00 95.75 118 PHE A CA 1
ATOM 989 C C . PHE A 1 118 ? -1.763 -0.249 -4.601 1.00 95.75 118 PHE A C 1
ATOM 991 O O . PHE A 1 118 ? -0.575 0.020 -4.735 1.00 95.75 118 PHE A O 1
ATOM 998 N N . ALA A 1 119 ? -2.505 -0.759 -5.590 1.00 94.38 119 ALA A N 1
ATOM 999 C CA . ALA A 1 119 ? -1.982 -1.018 -6.928 1.00 94.38 119 ALA A CA 1
ATOM 1000 C C . ALA A 1 119 ? -1.553 0.272 -7.648 1.00 94.38 119 ALA A C 1
ATOM 1002 O O . ALA A 1 119 ? -0.473 0.288 -8.233 1.00 94.38 119 ALA A O 1
ATOM 1003 N N . SER A 1 120 ? -2.342 1.351 -7.555 1.00 94.38 120 SER A N 1
ATOM 1004 C CA . SER A 1 120 ? -2.032 2.621 -8.228 1.00 94.38 120 SER A CA 1
ATOM 1005 C C . SER A 1 120 ? -0.794 3.320 -7.673 1.00 94.38 120 SER A C 1
ATOM 1007 O O . SER A 1 120 ? -0.050 3.937 -8.425 1.00 94.38 120 SER A O 1
ATOM 1009 N N . VAL A 1 121 ? -0.522 3.207 -6.369 1.00 95.50 121 VAL A N 1
ATOM 1010 C CA . VAL A 1 121 ? 0.682 3.815 -5.777 1.00 95.50 121 VAL A CA 1
ATOM 1011 C C . VAL A 1 121 ? 1.896 2.887 -5.782 1.00 95.50 121 VAL A C 1
ATOM 1013 O O . VAL A 1 121 ? 2.998 3.348 -5.504 1.00 95.50 121 VAL A O 1
ATOM 1016 N N . PHE A 1 122 ? 1.740 1.590 -6.067 1.00 94.56 122 PHE A N 1
ATOM 1017 C CA . PHE A 1 122 ? 2.826 0.621 -5.898 1.00 94.56 122 PHE A CA 1
ATOM 1018 C C . PHE A 1 122 ? 4.059 0.956 -6.741 1.00 94.56 122 PHE A C 1
ATOM 1020 O O . PHE A 1 122 ? 5.165 1.006 -6.203 1.00 94.56 122 PHE A O 1
ATOM 1027 N N . LEU A 1 123 ? 3.861 1.209 -8.038 1.00 90.94 123 LEU A N 1
ATOM 1028 C CA . LEU A 1 123 ? 4.951 1.538 -8.956 1.00 90.94 123 LEU A CA 1
ATOM 1029 C C . LEU A 1 123 ? 5.564 2.903 -8.650 1.00 90.94 123 LEU A C 1
ATOM 1031 O O . LEU A 1 123 ? 6.783 2.993 -8.574 1.00 90.94 123 LEU A O 1
ATOM 1035 N N . ASP A 1 124 ? 4.745 3.924 -8.383 1.00 90.62 124 ASP A N 1
ATOM 1036 C CA . ASP A 1 124 ? 5.219 5.262 -8.005 1.00 90.62 124 ASP A CA 1
ATOM 1037 C C . ASP A 1 124 ? 6.162 5.219 -6.794 1.00 90.62 124 ASP A C 1
ATOM 1039 O O . ASP A 1 124 ? 7.181 5.908 -6.740 1.00 90.62 124 ASP A O 1
ATOM 1043 N N . GLU A 1 125 ? 5.803 4.433 -5.776 1.00 92.56 125 GLU A N 1
ATOM 1044 C CA . GLU A 1 125 ? 6.610 4.328 -4.563 1.00 92.56 125 GLU A CA 1
ATOM 1045 C C . GLU A 1 125 ? 7.862 3.475 -4.763 1.00 92.56 125 GLU A C 1
ATOM 1047 O O . GLU A 1 125 ? 8.893 3.738 -4.135 1.00 92.56 125 GLU A O 1
ATOM 1052 N N . LEU A 1 126 ? 7.786 2.474 -5.641 1.00 89.75 126 LEU A N 1
ATOM 1053 C CA . LEU A 1 126 ? 8.934 1.664 -6.023 1.00 89.75 126 LEU A CA 1
ATOM 1054 C C . LEU A 1 126 ? 9.953 2.495 -6.815 1.00 89.75 126 LEU A C 1
ATOM 1056 O O . LEU A 1 126 ? 11.143 2.454 -6.505 1.00 89.75 126 LEU A O 1
ATOM 1060 N N . ASP A 1 127 ? 9.475 3.294 -7.768 1.00 86.19 127 ASP A N 1
ATOM 1061 C CA . ASP A 1 127 ? 10.262 4.233 -8.568 1.00 86.19 127 ASP A CA 1
ATOM 1062 C C . ASP A 1 127 ? 10.937 5.290 -7.681 1.00 86.19 127 ASP A C 1
ATOM 1064 O O . ASP A 1 127 ? 12.152 5.496 -7.731 1.00 86.19 127 ASP A O 1
ATOM 1068 N N . TYR A 1 128 ? 10.185 5.868 -6.739 1.00 86.25 128 TYR A N 1
ATOM 1069 C CA . TYR A 1 128 ? 10.737 6.805 -5.759 1.00 86.25 128 TYR A CA 1
ATOM 1070 C C . TYR A 1 128 ? 11.882 6.196 -4.933 1.00 86.25 128 TYR A C 1
ATOM 1072 O O . TYR A 1 128 ? 12.864 6.872 -4.617 1.00 86.25 128 TYR A O 1
ATOM 1080 N N . ALA A 1 129 ? 11.771 4.922 -4.550 1.00 84.00 129 ALA A N 1
ATOM 1081 C CA . ALA A 1 129 ? 12.847 4.244 -3.841 1.00 84.00 129 ALA A CA 1
ATOM 1082 C C . ALA A 1 129 ? 14.026 3.908 -4.767 1.00 84.00 129 ALA A C 1
ATOM 1084 O O . ALA A 1 129 ? 15.170 4.010 -4.325 1.00 84.00 129 ALA A O 1
ATOM 1085 N N . GLY A 1 130 ? 13.776 3.543 -6.025 1.00 71.12 130 GLY A N 1
ATOM 1086 C CA . GLY A 1 130 ? 14.811 3.254 -7.020 1.00 71.12 130 GLY A CA 1
ATOM 1087 C C . GLY A 1 130 ? 15.613 4.485 -7.456 1.00 71.12 130 GLY A C 1
ATOM 1088 O O . GLY A 1 130 ? 16.811 4.373 -7.711 1.00 71.12 130 GLY A O 1
ATOM 1089 N N . THR A 1 131 ? 14.986 5.663 -7.478 1.00 63.22 131 THR A N 1
ATOM 1090 C CA . THR A 1 131 ? 15.598 6.913 -7.945 1.00 63.22 131 THR A CA 1
ATOM 1091 C C . THR A 1 131 ? 16.492 7.552 -6.877 1.00 63.22 131 THR A C 1
ATOM 1093 O O . THR A 1 131 ? 16.062 7.842 -5.756 1.00 63.22 131 THR A O 1
ATOM 1096 N N . PHE A 1 132 ? 17.747 7.839 -7.231 1.00 55.91 132 PHE A N 1
ATOM 1097 C CA . PHE A 1 132 ? 18.672 8.632 -6.419 1.00 55.91 132 PHE A CA 1
ATOM 1098 C C . PHE A 1 132 ? 18.785 10.048 -7.000 1.00 55.91 132 PHE A C 1
ATOM 1100 O O . PHE A 1 132 ? 19.363 10.235 -8.065 1.00 55.91 132 PHE A O 1
ATOM 1107 N N . VAL A 1 133 ? 18.256 11.058 -6.301 1.00 46.12 133 VAL A N 1
ATOM 1108 C CA . VAL A 1 133 ? 18.530 12.467 -6.631 1.00 46.12 133 VAL A CA 1
ATOM 1109 C C . VAL A 1 133 ? 19.787 12.891 -5.875 1.00 46.12 133 VAL A C 1
ATOM 1111 O O . VAL A 1 133 ? 19.729 13.225 -4.691 1.00 46.12 133 VAL A O 1
ATOM 1114 N N . VAL A 1 134 ? 20.935 12.868 -6.550 1.00 46.41 134 VAL A N 1
ATOM 1115 C CA . VAL A 1 134 ? 22.127 13.598 -6.095 1.00 46.41 134 VAL A CA 1
ATOM 1116 C C . VAL A 1 134 ? 22.013 15.011 -6.629 1.00 46.41 134 VAL A C 1
ATOM 1118 O O . VAL A 1 134 ? 22.032 15.224 -7.838 1.00 46.41 134 VAL A O 1
ATOM 1121 N N . TYR A 1 135 ? 21.942 15.991 -5.734 1.00 47.38 135 TYR A N 1
ATOM 1122 C CA . TYR A 1 135 ? 22.276 17.358 -6.106 1.00 47.38 135 TYR A CA 1
ATOM 1123 C C . TYR A 1 135 ? 23.783 17.406 -6.372 1.00 47.38 135 TYR A C 1
ATOM 1125 O O . TYR A 1 135 ? 24.598 17.334 -5.450 1.00 47.38 135 TYR A O 1
ATOM 1133 N N . SER A 1 136 ? 24.140 17.446 -7.653 1.00 45.00 136 SER A N 1
ATOM 1134 C CA . SER A 1 136 ? 25.517 17.504 -8.132 1.00 45.00 136 SER A CA 1
ATOM 1135 C C . SER A 1 136 ? 26.219 18.767 -7.642 1.00 45.00 136 SER A C 1
ATOM 1137 O O . SER A 1 136 ? 25.990 19.862 -8.147 1.00 45.00 136 SER A O 1
ATOM 1139 N N . ILE A 1 137 ? 27.158 18.595 -6.714 1.00 48.91 137 ILE A N 1
ATOM 1140 C CA . ILE A 1 137 ? 28.324 19.469 -6.608 1.00 48.91 137 ILE A CA 1
ATOM 1141 C C . ILE A 1 137 ? 29.531 18.602 -6.975 1.00 48.91 137 ILE A C 1
ATOM 1143 O O . ILE A 1 137 ? 30.039 17.863 -6.142 1.00 48.91 137 ILE A O 1
ATOM 1147 N N . GLY A 1 138 ? 29.943 18.674 -8.243 1.00 49.91 138 GLY A N 1
ATOM 1148 C CA . GLY A 1 138 ? 31.296 18.363 -8.719 1.00 49.91 138 GLY A CA 1
ATOM 1149 C C . GLY A 1 138 ? 31.831 16.929 -8.562 1.00 49.91 138 GLY A C 1
ATOM 1150 O O . GLY A 1 138 ? 32.227 16.497 -7.487 1.00 49.91 138 GLY A O 1
ATOM 1151 N N . PHE A 1 139 ? 32.017 16.260 -9.704 1.00 50.53 139 PHE A N 1
ATOM 1152 C CA . PHE A 1 139 ? 33.132 15.339 -10.005 1.00 50.53 139 PHE A CA 1
ATOM 1153 C C . PHE A 1 139 ? 33.298 14.031 -9.187 1.00 50.53 139 PHE A C 1
ATOM 1155 O O . PHE A 1 139 ? 34.179 13.236 -9.501 1.00 50.53 139 PHE A O 1
ATOM 1162 N N . PHE A 1 140 ? 32.439 13.731 -8.208 1.00 51.34 140 PHE A N 1
ATOM 1163 C CA . PHE A 1 140 ? 32.492 12.494 -7.403 1.00 51.34 140 PHE A CA 1
ATOM 1164 C C . PHE A 1 140 ? 31.374 11.482 -7.755 1.00 51.34 140 PHE A C 1
ATOM 1166 O O . PHE A 1 140 ? 30.860 10.788 -6.886 1.00 51.34 140 PHE A O 1
ATOM 1173 N N . ILE A 1 141 ? 30.937 11.418 -9.020 1.00 51.06 141 ILE A N 1
ATOM 1174 C CA . ILE A 1 141 ? 29.754 10.623 -9.430 1.00 51.06 141 ILE A CA 1
ATOM 1175 C C . ILE A 1 141 ? 30.110 9.190 -9.868 1.00 51.06 141 ILE A C 1
ATOM 1177 O O . ILE A 1 141 ? 29.341 8.265 -9.623 1.00 51.06 141 ILE A O 1
ATOM 1181 N N . TRP A 1 142 ? 31.305 8.945 -10.408 1.00 45.44 142 TRP A N 1
ATOM 1182 C CA . TRP A 1 142 ? 31.599 7.661 -11.069 1.00 45.44 142 TRP A CA 1
ATOM 1183 C C . TRP A 1 142 ? 31.674 6.430 -10.147 1.00 45.44 142 TRP A C 1
ATOM 1185 O O . TRP A 1 142 ? 31.550 5.303 -10.615 1.00 45.44 142 TRP A O 1
ATOM 1195 N N . TYR A 1 143 ? 31.874 6.610 -8.838 1.00 42.53 143 TYR A N 1
ATOM 1196 C CA . TYR A 1 143 ? 32.012 5.487 -7.898 1.00 42.53 143 TYR A CA 1
ATOM 1197 C C . TYR A 1 143 ? 30.740 5.160 -7.102 1.00 42.53 143 TYR A C 1
ATOM 1199 O O . TYR A 1 143 ? 30.712 4.145 -6.408 1.00 42.53 143 TYR A O 1
ATOM 1207 N N . PHE A 1 144 ? 29.688 5.980 -7.198 1.00 43.19 144 PHE A N 1
ATOM 1208 C CA . PHE A 1 144 ? 28.464 5.804 -6.401 1.00 43.19 144 PHE A CA 1
ATOM 1209 C C . PHE A 1 144 ? 27.293 5.195 -7.192 1.00 43.19 144 PHE A C 1
ATOM 1211 O O . PHE A 1 144 ? 26.361 4.660 -6.602 1.00 43.19 144 PHE A O 1
ATOM 1218 N N . GLU A 1 145 ? 27.369 5.189 -8.525 1.00 44.91 145 GLU A N 1
ATOM 1219 C CA . GLU A 1 145 ? 26.292 4.763 -9.435 1.00 44.91 145 GLU A CA 1
ATOM 1220 C C . GLU A 1 145 ? 25.907 3.273 -9.321 1.00 44.91 145 GLU A C 1
ATOM 1222 O O . GLU A 1 145 ? 24.838 2.862 -9.760 1.00 44.91 145 GLU A O 1
ATOM 1227 N N . LYS A 1 146 ? 26.732 2.445 -8.667 1.00 44.69 146 LYS A N 1
ATOM 1228 C CA . LYS A 1 146 ? 26.496 0.996 -8.548 1.00 44.69 146 LYS A CA 1
ATOM 1229 C C . LYS A 1 146 ? 25.910 0.528 -7.210 1.00 44.69 146 LYS A C 1
ATOM 1231 O O . LYS A 1 146 ? 25.636 -0.661 -7.064 1.00 44.69 146 LYS A O 1
ATOM 1236 N N . PHE A 1 147 ? 25.718 1.418 -6.236 1.00 44.91 147 PHE A N 1
ATOM 1237 C CA . PHE A 1 147 ? 25.196 1.064 -4.911 1.00 44.91 147 PHE A CA 1
ATOM 1238 C C . PHE A 1 147 ? 23.752 1.553 -4.746 1.00 44.91 147 PHE A C 1
ATOM 1240 O O . PHE A 1 147 ? 23.507 2.600 -4.156 1.00 44.91 147 PHE A O 1
ATOM 1247 N N . GLY A 1 148 ? 22.781 0.785 -5.251 1.00 50.31 148 GLY A N 1
ATOM 1248 C CA . GLY A 1 148 ? 21.382 0.948 -4.824 1.00 50.31 148 GLY A CA 1
ATOM 1249 C C . GLY A 1 148 ? 20.303 0.879 -5.902 1.00 50.31 148 GLY A C 1
ATOM 1250 O O . GLY A 1 148 ? 19.127 0.952 -5.545 1.00 50.31 148 GLY A O 1
ATOM 1251 N N . GLY A 1 149 ? 20.669 0.714 -7.176 1.00 57.38 149 GLY A N 1
ATOM 1252 C CA . GLY A 1 149 ? 19.700 0.448 -8.240 1.00 57.38 149 GLY A CA 1
ATOM 1253 C C . GLY A 1 149 ? 18.985 -0.887 -8.015 1.00 57.38 149 GLY A C 1
ATOM 1254 O O . GLY A 1 149 ? 19.618 -1.890 -7.684 1.00 57.38 149 GLY A O 1
ATOM 1255 N N . LEU A 1 150 ?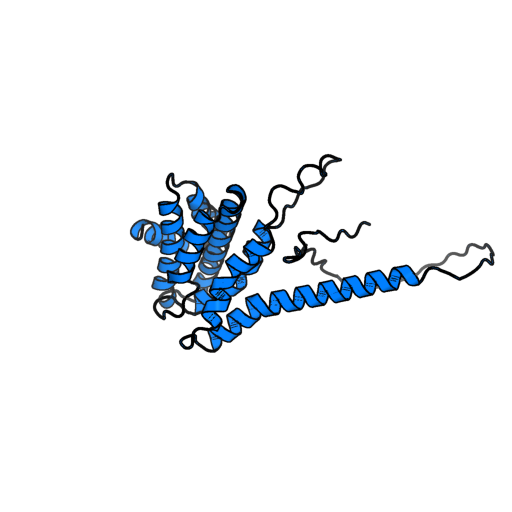 17.661 -0.897 -8.163 1.00 67.62 150 LEU A N 1
ATOM 1256 C CA . LEU A 1 150 ? 16.859 -2.115 -8.106 1.00 67.62 150 LEU A CA 1
ATOM 1257 C C . LEU A 1 150 ? 17.165 -2.953 -9.357 1.00 67.62 150 LEU A C 1
ATOM 1259 O O . LEU A 1 150 ? 16.921 -2.511 -10.475 1.00 67.62 150 LEU A O 1
ATOM 1263 N N . GLU A 1 151 ? 17.746 -4.141 -9.183 1.00 69.88 151 GLU A N 1
ATOM 1264 C CA . GLU A 1 151 ? 18.070 -5.025 -10.309 1.00 69.88 151 GLU A CA 1
ATOM 1265 C C . GLU A 1 151 ? 16.780 -5.434 -11.055 1.00 69.88 151 GLU A C 1
ATOM 1267 O O . GLU A 1 151 ? 15.791 -5.766 -10.394 1.00 69.88 151 GLU A O 1
ATOM 1272 N N . PRO A 1 152 ? 16.762 -5.486 -12.403 1.00 72.50 152 PRO A N 1
ATOM 1273 C CA . PRO A 1 152 ? 15.551 -5.809 -13.165 1.00 72.50 152 PRO A CA 1
ATOM 1274 C C . PRO A 1 152 ? 14.905 -7.141 -12.755 1.00 72.50 152 PRO A C 1
ATOM 1276 O O . PRO A 1 152 ? 13.683 -7.251 -12.683 1.00 72.50 152 PRO A O 1
ATOM 1279 N N . GLY A 1 153 ? 15.720 -8.145 -12.404 1.00 74.25 153 GLY A N 1
ATOM 1280 C CA . GLY A 1 153 ? 15.232 -9.427 -11.883 1.00 74.25 153 GLY A CA 1
ATOM 1281 C C . GLY A 1 153 ? 14.516 -9.313 -10.532 1.00 74.25 153 GLY A C 1
ATOM 1282 O O . GLY A 1 153 ? 13.612 -10.084 -10.237 1.00 74.25 153 GLY A O 1
ATOM 1283 N N . ARG A 1 154 ? 14.856 -8.315 -9.712 1.00 78.44 154 ARG A N 1
ATOM 1284 C CA . ARG A 1 154 ? 14.183 -8.062 -8.430 1.00 78.44 154 ARG A CA 1
ATOM 1285 C C . ARG A 1 154 ? 12.850 -7.352 -8.629 1.00 78.44 154 ARG A C 1
ATOM 1287 O O . ARG A 1 154 ? 11.902 -7.633 -7.900 1.00 78.44 154 ARG A O 1
ATOM 1294 N N . VAL A 1 155 ? 12.751 -6.470 -9.625 1.00 83.94 155 VAL A N 1
ATOM 1295 C CA . VAL A 1 155 ? 11.474 -5.844 -10.005 1.00 83.94 155 VAL A CA 1
ATOM 1296 C C . VAL A 1 155 ? 10.470 -6.914 -10.421 1.00 83.94 155 VAL A C 1
ATOM 1298 O O . VAL A 1 155 ? 9.335 -6.913 -9.949 1.00 83.94 155 VAL A O 1
ATOM 1301 N N . THR A 1 156 ? 10.880 -7.854 -11.276 1.00 84.50 156 THR A N 1
ATOM 1302 C CA . THR A 1 156 ? 9.978 -8.913 -11.745 1.00 84.50 156 THR A CA 1
ATOM 1303 C C . THR A 1 156 ? 9.503 -9.800 -10.595 1.00 84.50 156 THR A C 1
ATOM 1305 O O . THR A 1 156 ? 8.320 -10.130 -10.540 1.00 84.50 156 THR A O 1
ATOM 1308 N N . GLU A 1 157 ? 10.365 -10.099 -9.619 1.00 87.50 157 GLU A N 1
ATOM 1309 C CA . GLU A 1 157 ? 9.973 -10.799 -8.390 1.00 87.50 157 GLU A CA 1
ATOM 1310 C C . GLU A 1 157 ? 8.961 -10.012 -7.541 1.00 87.50 157 GLU A C 1
ATOM 1312 O O . GLU A 1 157 ? 8.004 -10.597 -7.034 1.00 87.50 157 GLU A O 1
ATOM 1317 N N . LEU A 1 158 ? 9.121 -8.690 -7.414 1.00 89.06 158 LEU A N 1
ATOM 1318 C CA . LEU A 1 158 ? 8.171 -7.822 -6.703 1.00 89.06 158 LEU A CA 1
ATOM 1319 C C . LEU A 1 158 ? 6.811 -7.727 -7.409 1.00 89.06 158 LEU A C 1
ATOM 1321 O O . LEU A 1 158 ? 5.788 -7.549 -6.747 1.00 89.06 158 LEU A O 1
ATOM 1325 N N . LEU A 1 159 ? 6.788 -7.855 -8.739 1.00 91.12 159 LEU A N 1
ATOM 1326 C CA . LEU A 1 159 ? 5.567 -7.830 -9.551 1.00 91.12 159 LEU A CA 1
ATOM 1327 C C . LEU A 1 159 ? 4.894 -9.204 -9.678 1.00 91.12 159 LEU A C 1
ATOM 1329 O O . LEU A 1 159 ? 3.688 -9.277 -9.932 1.00 91.12 159 LEU A O 1
ATOM 1333 N N . GLN A 1 160 ? 5.631 -10.293 -9.445 1.00 91.25 160 GLN A N 1
ATOM 1334 C CA . GLN A 1 160 ? 5.120 -11.665 -9.508 1.00 91.25 160 GLN A CA 1
ATOM 1335 C C . GLN A 1 160 ? 3.816 -11.884 -8.711 1.00 91.25 160 GLN A C 1
ATOM 1337 O O . GLN A 1 160 ? 2.917 -12.550 -9.231 1.00 91.25 160 GLN A O 1
ATOM 1342 N N . PRO A 1 161 ? 3.633 -11.334 -7.492 1.00 92.38 161 PRO A N 1
ATOM 1343 C CA . PRO A 1 161 ? 2.390 -11.486 -6.740 1.00 92.38 161 PRO A CA 1
ATOM 1344 C C . PRO A 1 161 ? 1.172 -10.893 -7.456 1.00 92.38 161 PRO A C 1
ATOM 1346 O O . PRO A 1 161 ? 0.095 -11.483 -7.408 1.00 92.38 161 PRO A O 1
ATOM 1349 N N . PHE A 1 162 ? 1.334 -9.770 -8.162 1.00 91.88 162 PHE A N 1
ATOM 1350 C CA . PHE A 1 162 ? 0.258 -9.165 -8.948 1.00 91.88 162 PHE A CA 1
ATOM 1351 C C . PHE A 1 162 ? -0.076 -10.005 -10.181 1.00 91.88 162 PHE A C 1
ATOM 1353 O O . PHE A 1 162 ? -1.250 -10.218 -10.473 1.00 91.88 162 PHE A O 1
ATOM 1360 N N . ALA A 1 163 ? 0.935 -10.555 -10.860 1.00 91.38 163 ALA A N 1
ATOM 1361 C CA . ALA A 1 163 ? 0.722 -11.471 -11.981 1.00 91.38 163 ALA A CA 1
ATOM 1362 C C . ALA A 1 163 ? -0.013 -12.751 -11.538 1.00 91.38 163 ALA A C 1
ATOM 1364 O O . ALA A 1 163 ? -0.970 -13.182 -12.182 1.00 91.38 163 ALA A O 1
ATOM 1365 N N . ASN A 1 164 ? 0.382 -13.324 -10.397 1.00 92.00 164 ASN A N 1
ATOM 1366 C CA . ASN A 1 164 ? -0.295 -14.479 -9.806 1.00 92.00 164 ASN A CA 1
ATOM 1367 C C . ASN A 1 164 ? -1.746 -14.149 -9.417 1.00 92.00 164 ASN A C 1
ATOM 1369 O O . ASN A 1 164 ? -2.629 -14.986 -9.593 1.00 92.00 164 ASN A O 1
ATOM 1373 N N . LEU A 1 165 ? -2.002 -12.934 -8.922 1.00 90.62 165 LEU A N 1
ATOM 1374 C CA . LEU A 1 165 ? -3.345 -12.474 -8.576 1.00 90.62 165 LEU A CA 1
ATOM 1375 C C . LEU A 1 165 ? -4.239 -12.326 -9.818 1.00 90.62 165 LEU A C 1
ATOM 1377 O O . LEU A 1 165 ? -5.403 -12.709 -9.763 1.00 90.62 165 LEU A O 1
ATOM 1381 N N . LEU A 1 166 ? -3.703 -11.855 -10.950 1.00 89.44 166 LEU A N 1
ATOM 1382 C CA . LEU A 1 166 ? -4.434 -11.811 -12.227 1.00 89.44 166 LEU A CA 1
ATOM 1383 C C . LEU A 1 166 ? -4.778 -13.207 -12.769 1.00 89.44 166 LEU A C 1
ATOM 1385 O O . LEU A 1 166 ? -5.757 -13.358 -13.499 1.00 89.44 166 LEU A O 1
ATOM 1389 N N . ALA A 1 167 ? -3.988 -14.226 -12.422 1.00 89.31 167 ALA A N 1
ATOM 1390 C CA . ALA A 1 167 ? -4.263 -15.613 -12.790 1.00 89.31 167 ALA A CA 1
ATOM 1391 C C . ALA A 1 167 ? -5.333 -16.278 -11.899 1.00 89.31 167 ALA A C 1
ATOM 1393 O O . ALA A 1 167 ? -5.869 -17.331 -12.264 1.00 89.31 167 ALA A O 1
ATOM 1394 N N . ASP A 1 168 ? -5.655 -15.691 -10.741 1.00 88.56 168 ASP A N 1
ATOM 1395 C CA . ASP A 1 168 ? -6.687 -16.207 -9.845 1.00 88.56 168 ASP A CA 1
ATOM 1396 C C . ASP A 1 168 ? -8.086 -15.981 -10.438 1.00 88.56 168 ASP A C 1
ATOM 1398 O O . ASP A 1 168 ? -8.478 -14.875 -10.802 1.00 88.56 168 ASP A O 1
ATOM 1402 N N . ARG A 1 169 ? -8.892 -17.045 -10.487 1.00 79.62 169 ARG A N 1
ATOM 1403 C CA . ARG A 1 169 ? -10.267 -17.001 -11.007 1.00 79.62 169 ARG A CA 1
ATOM 1404 C C . ARG A 1 169 ? -11.254 -16.315 -10.063 1.00 79.62 169 ARG A C 1
ATOM 1406 O O . ARG A 1 169 ? -12.386 -16.066 -10.467 1.00 79.62 169 ARG A O 1
ATOM 1413 N N . GLN A 1 170 ? -10.874 -16.082 -8.808 1.00 82.25 170 GLN A N 1
ATOM 1414 C CA . GLN A 1 170 ? -11.750 -15.472 -7.801 1.00 82.25 170 GLN A CA 1
ATOM 1415 C C . GLN A 1 170 ? -11.655 -13.942 -7.751 1.00 82.25 170 GLN A C 1
ATOM 1417 O O . GLN A 1 170 ? -12.398 -13.314 -6.993 1.00 82.25 170 GLN A O 1
ATOM 1422 N N . ILE A 1 171 ? -10.763 -13.341 -8.541 1.00 87.75 171 ILE A N 1
ATOM 1423 C CA . ILE A 1 171 ? -10.587 -11.891 -8.598 1.00 87.75 171 ILE A CA 1
ATOM 1424 C C . ILE A 1 171 ? -11.834 -11.202 -9.177 1.00 87.75 171 ILE A C 1
ATOM 1426 O O . ILE A 1 171 ? -12.487 -11.713 -10.090 1.00 87.75 171 ILE A O 1
ATOM 1430 N N . SER A 1 172 ? -12.192 -10.030 -8.647 1.00 88.44 172 SER A N 1
ATOM 1431 C CA . SER A 1 172 ? -13.252 -9.211 -9.238 1.00 88.44 172 SER A CA 1
ATOM 1432 C C . SER A 1 172 ? -12.769 -8.587 -10.551 1.00 88.44 172 SER A C 1
ATOM 1434 O O . SER A 1 172 ? -11.610 -8.191 -10.667 1.00 88.44 172 SER A O 1
ATOM 1436 N N . GLY A 1 173 ? -13.658 -8.464 -11.545 1.00 88.81 173 GLY A N 1
ATOM 1437 C CA . GLY A 1 173 ? -13.299 -7.886 -12.850 1.00 88.81 173 GLY A CA 1
ATOM 1438 C C . GLY A 1 173 ? -12.751 -6.458 -12.742 1.00 88.81 173 GLY A C 1
ATOM 1439 O O . GLY A 1 173 ? -11.807 -6.104 -13.434 1.00 88.81 173 GLY A O 1
ATOM 1440 N N . TYR A 1 174 ? -13.267 -5.671 -11.794 1.00 90.19 174 TYR A N 1
ATOM 1441 C CA . TYR A 1 174 ? -12.754 -4.329 -11.509 1.00 90.19 174 TYR A CA 1
ATOM 1442 C C . TYR A 1 174 ? -11.320 -4.343 -10.966 1.00 90.19 174 TYR A C 1
ATOM 1444 O O . TYR A 1 174 ? -10.514 -3.502 -11.354 1.00 90.19 174 TYR A O 1
ATOM 1452 N N . LEU A 1 175 ? -10.983 -5.296 -10.090 1.00 89.12 175 LEU A N 1
ATOM 1453 C CA . LEU A 1 175 ? -9.624 -5.442 -9.562 1.00 89.12 175 LEU A CA 1
ATOM 1454 C C . LEU A 1 175 ? -8.658 -5.971 -10.609 1.00 89.12 175 LEU A C 1
ATOM 1456 O O . LEU A 1 175 ? -7.528 -5.496 -10.666 1.00 89.12 175 LEU A O 1
ATOM 1460 N N . PHE A 1 176 ? -9.121 -6.875 -11.469 1.00 92.44 176 PHE A N 1
ATOM 1461 C CA . PHE A 1 176 ? -8.366 -7.305 -12.638 1.00 92.44 176 PHE A CA 1
ATOM 1462 C C . PHE A 1 176 ? -8.005 -6.112 -13.533 1.00 92.44 176 PHE A C 1
ATOM 1464 O O . PHE A 1 176 ? -6.826 -5.871 -13.781 1.00 92.44 176 PHE A O 1
ATOM 1471 N N . ASP A 1 177 ? -9.001 -5.324 -13.948 1.00 91.69 177 ASP A N 1
ATOM 1472 C CA . ASP A 1 177 ? -8.790 -4.171 -14.829 1.00 91.69 177 ASP A CA 1
ATOM 1473 C C . ASP A 1 177 ? -7.917 -3.096 -14.178 1.00 91.69 177 ASP A C 1
ATOM 1475 O O . ASP A 1 177 ? -7.066 -2.510 -14.844 1.00 91.69 177 ASP A O 1
ATOM 1479 N N . SER A 1 178 ? -8.111 -2.837 -12.882 1.00 91.88 178 SER A N 1
ATOM 1480 C CA . SER A 1 178 ? -7.313 -1.865 -12.133 1.00 91.88 178 SER A CA 1
ATOM 1481 C C . SER A 1 178 ? -5.849 -2.289 -12.061 1.00 91.88 178 SER A C 1
ATOM 1483 O O . SER A 1 178 ? -4.985 -1.508 -12.439 1.00 91.88 178 SER A O 1
ATOM 1485 N N . ILE A 1 179 ? -5.550 -3.528 -11.662 1.00 91.69 179 ILE A N 1
ATOM 1486 C CA . ILE A 1 179 ? -4.164 -4.017 -11.596 1.00 91.69 179 ILE A CA 1
ATOM 1487 C C . ILE A 1 179 ? -3.528 -4.023 -12.988 1.00 91.69 179 ILE A C 1
ATOM 1489 O O . ILE A 1 179 ? -2.379 -3.609 -13.146 1.00 91.69 179 ILE A O 1
ATOM 1493 N N . LEU A 1 180 ? -4.268 -4.468 -14.007 1.00 92.50 180 LEU A N 1
ATOM 1494 C CA . LEU A 1 180 ? -3.779 -4.490 -15.380 1.00 92.50 180 LEU A CA 1
ATOM 1495 C C . LEU A 1 180 ? -3.403 -3.084 -15.860 1.00 92.50 180 LEU A C 1
ATOM 1497 O O . LEU A 1 180 ? -2.333 -2.910 -16.436 1.00 92.50 180 LEU A O 1
ATOM 1501 N N . ARG A 1 181 ? -4.261 -2.089 -15.606 1.00 91.44 181 ARG A N 1
ATOM 1502 C CA . ARG A 1 181 ? -4.037 -0.696 -16.013 1.00 91.44 181 ARG A CA 1
ATOM 1503 C C . ARG A 1 181 ? -2.904 -0.044 -15.238 1.00 91.44 181 ARG A C 1
ATOM 1505 O O . ARG A 1 181 ? -1.951 0.412 -15.854 1.00 91.44 181 ARG A O 1
ATOM 1512 N N . GLU A 1 182 ? -3.009 -0.033 -13.915 1.00 92.00 182 GLU A N 1
ATOM 1513 C CA . GLU A 1 182 ? -2.110 0.725 -13.044 1.00 92.00 182 GLU A CA 1
ATOM 1514 C C . GLU A 1 182 ? -0.686 0.163 -13.043 1.00 92.00 182 GLU A C 1
ATOM 1516 O O . GLU A 1 182 ? 0.270 0.925 -12.934 1.00 92.00 182 GLU A O 1
ATOM 1521 N N . ILE A 1 183 ? -0.530 -1.157 -13.197 1.00 91.12 183 ILE A N 1
ATOM 1522 C CA . ILE A 1 183 ? 0.783 -1.804 -13.142 1.00 91.12 183 ILE A CA 1
ATOM 1523 C C . ILE A 1 183 ? 1.291 -2.128 -14.546 1.00 91.12 183 ILE A C 1
ATOM 1525 O O . ILE A 1 183 ? 2.285 -1.571 -15.005 1.00 91.12 183 ILE A O 1
ATOM 1529 N N . PHE A 1 184 ? 0.623 -3.042 -15.249 1.00 92.12 184 PHE A N 1
ATOM 1530 C CA . PHE A 1 184 ? 1.189 -3.637 -16.462 1.00 92.12 184 PHE A CA 1
ATOM 1531 C C . PHE A 1 184 ? 1.082 -2.730 -17.689 1.00 92.12 184 PHE A C 1
ATOM 1533 O O . PHE A 1 184 ? 2.036 -2.650 -18.460 1.00 92.12 184 PHE A O 1
ATOM 1540 N N . LEU A 1 185 ? -0.044 -2.032 -17.876 1.00 90.19 185 LEU A N 1
ATOM 1541 C CA . LEU A 1 185 ? -0.176 -1.073 -18.973 1.00 90.19 185 LEU A CA 1
ATOM 1542 C C . LEU A 1 185 ? 0.687 0.162 -18.732 1.00 90.19 185 LEU A C 1
ATOM 1544 O O . LEU A 1 185 ? 1.312 0.616 -19.682 1.00 90.19 185 LEU A O 1
ATOM 1548 N N . THR A 1 186 ? 0.795 0.657 -17.495 1.00 90.12 186 THR A N 1
ATOM 1549 C CA . THR A 1 186 ? 1.729 1.744 -17.154 1.00 90.12 186 THR A CA 1
ATOM 1550 C C . THR A 1 186 ? 3.160 1.400 -17.567 1.00 90.12 186 THR A C 1
ATOM 1552 O O . THR A 1 186 ? 3.794 2.182 -18.268 1.00 90.12 186 THR A O 1
ATOM 1555 N N . ILE A 1 187 ? 3.639 0.200 -17.219 1.00 88.25 187 ILE A N 1
ATOM 1556 C CA . ILE A 1 187 ? 4.964 -0.287 -17.628 1.00 88.25 187 ILE A CA 1
ATOM 1557 C C . ILE A 1 187 ? 5.090 -0.373 -19.156 1.00 88.25 187 ILE A C 1
ATOM 1559 O O . ILE A 1 187 ? 6.103 0.032 -19.723 1.00 88.25 187 ILE A O 1
ATOM 1563 N N . LEU A 1 188 ? 4.076 -0.920 -19.831 1.00 89.31 188 LEU A N 1
ATOM 1564 C CA . LEU A 1 188 ? 4.117 -1.122 -21.278 1.00 89.31 188 LEU A CA 1
ATOM 1565 C C . LEU A 1 188 ? 4.109 0.203 -22.049 1.00 89.31 188 LEU A C 1
ATOM 1567 O O . LEU A 1 188 ? 4.812 0.322 -23.050 1.00 89.31 188 LEU A O 1
ATOM 1571 N N . HIS A 1 189 ? 3.319 1.175 -21.593 1.00 88.44 189 HIS A N 1
ATOM 1572 C CA . HIS A 1 189 ? 3.291 2.518 -22.159 1.00 88.44 189 HIS A CA 1
ATOM 1573 C C . HIS A 1 189 ? 4.641 3.206 -21.988 1.00 88.44 189 HIS A C 1
ATOM 1575 O O . HIS A 1 189 ? 5.184 3.693 -22.971 1.00 88.44 189 HIS A O 1
ATOM 1581 N N . ASP A 1 190 ? 5.227 3.143 -20.791 1.00 84.94 190 ASP A N 1
ATOM 1582 C CA . ASP A 1 190 ? 6.535 3.748 -20.538 1.00 84.94 190 ASP A CA 1
ATOM 1583 C C . ASP A 1 190 ? 7.633 3.126 -21.421 1.00 84.94 190 ASP A C 1
ATOM 1585 O O . ASP A 1 190 ? 8.409 3.838 -22.052 1.00 84.94 190 ASP A O 1
ATOM 1589 N N . TYR A 1 191 ? 7.631 1.797 -21.584 1.00 84.81 191 TYR A N 1
ATOM 1590 C CA . TYR A 1 191 ? 8.545 1.113 -22.506 1.00 84.81 191 TYR A CA 1
ATOM 1591 C C . TYR A 1 191 ? 8.334 1.519 -23.975 1.00 84.81 191 TYR A C 1
ATOM 1593 O O . TYR A 1 191 ? 9.296 1.658 -24.734 1.00 84.81 191 TYR A O 1
ATOM 1601 N N . ALA A 1 192 ? 7.079 1.678 -24.404 1.00 86.00 192 ALA A N 1
ATOM 1602 C CA . ALA A 1 192 ? 6.765 2.104 -25.763 1.00 86.00 192 ALA A CA 1
ATOM 1603 C C . ALA A 1 192 ? 7.258 3.534 -26.030 1.00 86.00 192 ALA A C 1
ATOM 1605 O O . ALA A 1 192 ? 7.864 3.768 -27.077 1.00 86.00 192 ALA A O 1
ATOM 1606 N N . ASP A 1 193 ? 7.065 4.442 -25.073 1.00 87.25 193 ASP A N 1
ATOM 1607 C CA . ASP A 1 193 ? 7.514 5.834 -25.147 1.00 87.25 193 ASP A CA 1
ATOM 1608 C C . ASP A 1 193 ? 9.047 5.914 -25.212 1.00 87.25 193 ASP A C 1
ATOM 1610 O O . ASP A 1 193 ? 9.601 6.572 -26.091 1.00 87.25 193 ASP A O 1
ATOM 1614 N N . GLN A 1 194 ? 9.751 5.164 -24.356 1.00 83.06 194 GLN A N 1
ATOM 1615 C CA . GLN A 1 194 ? 11.217 5.081 -24.382 1.00 83.06 194 GLN A CA 1
ATOM 1616 C C . GLN A 1 194 ? 11.742 4.541 -25.718 1.00 83.06 194 GLN A C 1
ATOM 1618 O O . GLN A 1 194 ? 12.725 5.042 -26.265 1.00 83.06 194 GLN A O 1
ATOM 1623 N N . LYS A 1 195 ? 11.0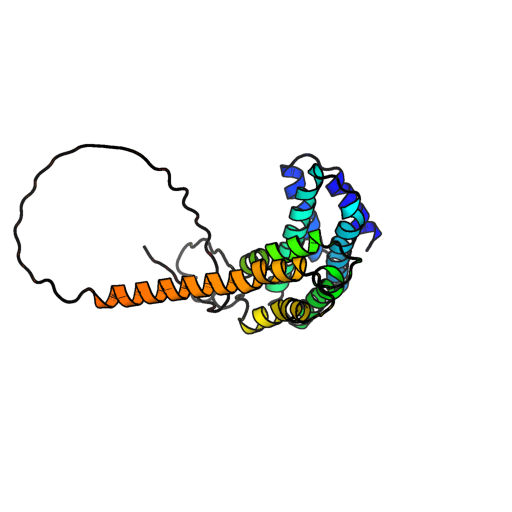84 3.516 -26.270 1.00 83.94 195 LYS A N 1
ATOM 1624 C CA . LYS A 1 195 ? 11.466 2.938 -27.560 1.00 83.94 195 LYS A CA 1
ATOM 1625 C C . LYS A 1 195 ? 11.227 3.908 -28.719 1.00 83.94 195 LYS A C 1
ATOM 1627 O O . LYS A 1 195 ? 12.023 3.917 -29.656 1.00 83.94 195 LYS A O 1
ATOM 1632 N N . ALA A 1 196 ? 10.153 4.696 -28.668 1.00 87.56 196 ALA A N 1
ATOM 1633 C CA . ALA A 1 196 ? 9.884 5.742 -29.650 1.00 87.56 196 ALA A CA 1
ATOM 1634 C C . ALA A 1 196 ? 10.946 6.850 -29.578 1.00 87.56 196 ALA A C 1
ATOM 1636 O O . ALA A 1 196 ? 11.561 7.156 -30.596 1.00 87.56 196 ALA A O 1
ATOM 1637 N N . ALA A 1 197 ? 11.255 7.343 -28.375 1.00 84.56 197 ALA A N 1
ATOM 1638 C CA . ALA A 1 197 ? 12.295 8.350 -28.159 1.00 84.56 197 ALA A CA 1
ATOM 1639 C C . ALA A 1 197 ? 13.684 7.873 -28.624 1.00 84.56 197 ALA A C 1
ATOM 1641 O O . ALA A 1 197 ? 14.426 8.619 -29.259 1.00 84.56 197 ALA A O 1
ATOM 1642 N N . ALA A 1 198 ? 14.032 6.606 -28.373 1.00 81.50 198 ALA A N 1
ATOM 1643 C CA . ALA A 1 198 ? 15.289 6.027 -28.847 1.00 81.50 198 ALA A CA 1
ATOM 1644 C C . ALA A 1 198 ? 15.361 5.934 -30.383 1.00 81.50 198 ALA A C 1
ATOM 1646 O O . ALA A 1 198 ? 16.434 6.121 -30.953 1.00 81.50 198 ALA A O 1
ATOM 1647 N N . ALA A 1 199 ? 14.236 5.659 -31.052 1.00 81.38 199 ALA A N 1
ATOM 1648 C CA . ALA A 1 199 ? 14.165 5.625 -32.513 1.00 81.38 199 ALA A CA 1
ATOM 1649 C C . ALA A 1 199 ? 14.273 7.032 -33.130 1.00 81.38 199 ALA A C 1
ATOM 1651 O O . ALA A 1 199 ? 14.910 7.204 -34.168 1.00 81.38 199 ALA A O 1
ATOM 1652 N N . GLU A 1 200 ? 13.684 8.042 -32.487 1.00 80.62 200 GLU A N 1
ATOM 1653 C CA . GLU A 1 200 ? 13.818 9.447 -32.886 1.00 80.62 200 GLU A CA 1
ATOM 1654 C C . GLU A 1 200 ? 15.262 9.940 -32.724 1.00 80.62 200 GLU A C 1
ATOM 1656 O O . GLU A 1 200 ? 15.812 10.520 -33.658 1.00 80.62 200 GLU A O 1
ATOM 1661 N N . ALA A 1 201 ? 15.917 9.615 -31.605 1.00 73.81 201 ALA A N 1
ATOM 1662 C CA . ALA A 1 201 ? 17.320 9.954 -31.368 1.00 73.81 201 ALA A CA 1
ATOM 1663 C C . ALA A 1 201 ? 18.275 9.298 -32.383 1.00 73.81 201 ALA A C 1
ATOM 1665 O O . ALA A 1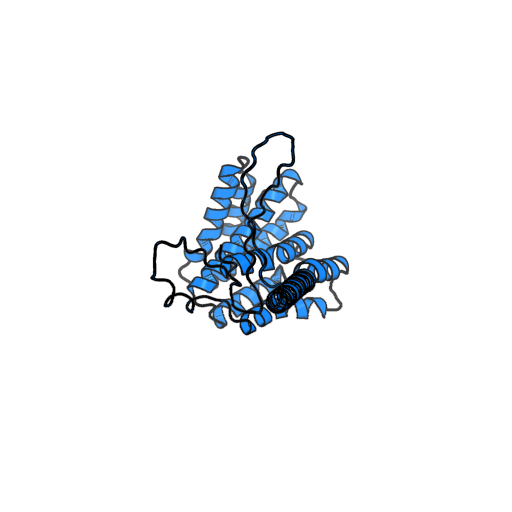 201 ? 19.227 9.937 -32.819 1.00 73.81 201 ALA A O 1
ATOM 1666 N N . SER A 1 202 ? 18.014 8.054 -32.809 1.00 67.44 202 SER A N 1
ATOM 1667 C CA . SER A 1 202 ? 18.829 7.402 -33.847 1.00 67.44 202 SER A CA 1
ATOM 1668 C C . SER A 1 202 ? 18.626 7.986 -35.246 1.00 67.44 202 SER A C 1
ATOM 1670 O O . SER A 1 202 ? 19.554 7.968 -36.042 1.00 67.44 202 SER A O 1
ATOM 1672 N N . ASN A 1 203 ? 17.435 8.509 -35.552 1.00 65.44 203 ASN A N 1
ATOM 1673 C CA . ASN A 1 203 ? 17.159 9.124 -36.855 1.00 65.44 203 ASN A CA 1
ATOM 1674 C C . ASN A 1 203 ? 17.697 10.562 -36.953 1.00 65.44 203 ASN A C 1
ATOM 1676 O O . ASN A 1 203 ? 17.902 11.054 -38.058 1.00 65.44 203 ASN A O 1
ATOM 1680 N N . ALA A 1 204 ? 17.916 11.237 -35.820 1.00 58.88 204 ALA A N 1
ATOM 1681 C CA . ALA A 1 204 ? 18.515 12.571 -35.777 1.00 58.88 204 ALA A CA 1
ATOM 1682 C C . ALA A 1 204 ? 20.035 12.560 -36.043 1.00 58.88 204 ALA A C 1
ATOM 1684 O O . ALA A 1 204 ? 20.562 13.549 -36.537 1.00 58.88 204 ALA A O 1
ATOM 1685 N N . ASP A 1 205 ? 20.725 11.447 -35.768 1.00 54.09 205 ASP A N 1
ATOM 1686 C CA . ASP A 1 205 ? 22.184 11.303 -35.946 1.00 54.09 205 ASP A CA 1
ATOM 1687 C C . ASP A 1 205 ? 22.585 10.954 -37.402 1.00 54.09 205 ASP A C 1
ATOM 1689 O O . ASP A 1 205 ? 23.742 11.087 -37.783 1.00 54.09 205 ASP A O 1
ATOM 1693 N N . GLU A 1 206 ? 21.630 10.542 -38.251 1.00 52.03 206 GLU A N 1
ATOM 1694 C CA . GLU A 1 206 ? 21.855 10.261 -39.686 1.00 52.03 206 GLU A CA 1
ATOM 1695 C C . GLU A 1 206 ? 21.540 11.465 -40.607 1.00 52.03 206 GLU A C 1
ATOM 1697 O O . GLU A 1 206 ? 21.639 11.350 -41.828 1.00 52.03 206 GLU A O 1
ATOM 1702 N N . GLY A 1 207 ? 21.149 12.618 -40.047 1.00 49.12 207 GLY A N 1
ATOM 1703 C CA . GLY A 1 207 ? 20.695 13.798 -40.799 1.00 49.12 207 GLY A CA 1
ATOM 1704 C C . GLY A 1 207 ? 21.740 14.886 -41.081 1.00 49.12 207 GLY A C 1
ATOM 1705 O O . GLY A 1 207 ? 21.404 15.842 -41.771 1.00 49.12 207 GLY A O 1
ATOM 1706 N N . ASP A 1 208 ? 22.973 14.755 -40.579 1.00 47.19 208 ASP A N 1
ATOM 1707 C CA . ASP A 1 208 ? 23.993 15.824 -40.591 1.00 47.19 208 ASP A CA 1
ATOM 1708 C C . ASP A 1 208 ? 25.179 15.555 -41.545 1.00 47.19 208 ASP A C 1
ATOM 1710 O O . ASP A 1 208 ? 26.312 15.982 -41.313 1.00 47.19 208 ASP A O 1
ATOM 1714 N N . GLU A 1 209 ? 24.934 14.875 -42.670 1.00 45.28 209 GLU A N 1
ATOM 1715 C CA . GLU A 1 209 ? 25.855 14.899 -43.811 1.00 45.28 209 GLU A CA 1
ATOM 1716 C C . GLU A 1 209 ? 25.157 15.477 -45.049 1.00 45.28 209 GLU A C 1
ATOM 1718 O O . GLU A 1 209 ? 24.341 14.814 -45.684 1.00 45.28 209 GLU A O 1
ATOM 1723 N N . ASP A 1 210 ? 25.584 16.698 -45.394 1.00 42.81 210 ASP A N 1
ATOM 1724 C CA . ASP A 1 210 ? 25.424 17.411 -46.671 1.00 42.81 210 ASP A CA 1
ATOM 1725 C C . ASP A 1 210 ? 24.404 18.564 -46.681 1.00 42.81 210 ASP A C 1
ATOM 1727 O O . ASP A 1 210 ? 23.289 18.415 -47.161 1.00 42.81 210 ASP A O 1
ATOM 1731 N N . GLU A 1 211 ? 24.846 19.763 -46.273 1.00 41.28 211 GLU A N 1
ATOM 1732 C CA . GLU A 1 211 ? 24.697 20.940 -47.141 1.00 41.28 211 GLU A CA 1
ATOM 1733 C C . GLU A 1 211 ? 25.978 21.789 -47.118 1.00 41.28 211 GLU A C 1
ATOM 1735 O O . GLU A 1 211 ? 26.451 22.268 -46.084 1.00 41.28 211 GLU A O 1
ATOM 1740 N N . GLY A 1 212 ? 26.583 21.904 -48.300 1.00 36.50 212 GLY A N 1
ATOM 1741 C CA . GLY A 1 212 ? 27.828 22.610 -48.546 1.00 36.50 212 GLY A CA 1
ATOM 1742 C C . GLY A 1 212 ? 27.740 24.132 -48.413 1.00 36.50 212 GLY A C 1
ATOM 1743 O O . GLY A 1 212 ? 26.696 24.756 -48.570 1.00 36.50 212 GLY A O 1
ATOM 1744 N N . MET A 1 213 ? 28.921 24.705 -48.173 1.00 37.97 213 MET A N 1
ATOM 1745 C CA . MET A 1 213 ? 29.265 26.122 -48.289 1.00 37.97 213 MET A CA 1
ATOM 1746 C C . MET A 1 213 ? 28.544 26.843 -49.443 1.00 37.97 213 MET A C 1
ATOM 1748 O O . MET A 1 213 ? 28.793 26.525 -50.604 1.00 37.97 213 MET A O 1
ATOM 1752 N N . ASP A 1 214 ? 27.854 27.941 -49.131 1.00 33.50 214 ASP A N 1
ATOM 1753 C CA . ASP A 1 214 ? 28.168 29.226 -49.764 1.00 33.50 214 ASP A CA 1
ATOM 1754 C C . ASP A 1 214 ? 27.845 30.387 -48.812 1.00 33.50 214 ASP A C 1
ATOM 1756 O O . ASP A 1 214 ? 26.852 30.362 -48.085 1.00 33.50 214 ASP A O 1
ATOM 1760 N N . GLY A 1 215 ? 28.748 31.363 -48.747 1.00 36.38 215 GLY A N 1
ATOM 1761 C CA . GLY A 1 215 ? 28.673 32.480 -47.809 1.00 36.38 215 GLY A CA 1
ATOM 1762 C C . GLY A 1 215 ? 27.981 33.708 -48.391 1.00 36.38 215 GLY A C 1
ATOM 1763 O O . GLY A 1 215 ? 28.061 33.940 -49.589 1.00 36.38 215 GLY A O 1
ATOM 1764 N N . ASP A 1 216 ? 27.395 34.537 -47.526 1.00 29.42 216 ASP A N 1
ATOM 1765 C CA . ASP A 1 216 ? 27.555 35.995 -47.595 1.00 29.42 216 ASP A CA 1
ATOM 1766 C C . ASP A 1 216 ? 27.138 36.652 -46.269 1.00 29.42 216 ASP A C 1
ATOM 1768 O O . ASP A 1 216 ? 26.187 36.235 -45.606 1.00 29.42 216 ASP A O 1
ATOM 1772 N N . GLU A 1 217 ? 27.882 37.680 -45.874 1.00 37.78 217 GLU A N 1
ATOM 1773 C CA . GLU A 1 217 ? 27.611 38.524 -44.713 1.00 37.78 217 GLU A CA 1
ATOM 1774 C C . GLU A 1 217 ? 26.526 39.552 -45.060 1.00 37.78 217 GLU A C 1
ATOM 1776 O O . GLU A 1 217 ? 26.647 40.222 -46.078 1.00 37.78 217 GLU A O 1
ATOM 1781 N N . THR A 1 218 ? 25.543 39.813 -44.186 1.00 29.17 218 THR A N 1
ATOM 1782 C CA . THR A 1 218 ? 25.211 41.196 -43.763 1.00 29.17 218 THR A CA 1
ATOM 1783 C C . THR A 1 218 ? 24.163 41.267 -42.648 1.00 29.17 218 THR A C 1
ATOM 1785 O O . THR A 1 218 ? 23.202 40.509 -42.589 1.00 29.17 218 THR A O 1
ATOM 1788 N N . GLN A 1 219 ? 24.383 42.233 -41.754 1.00 36.47 219 GLN A N 1
ATOM 1789 C CA . GLN A 1 219 ? 23.536 42.633 -40.629 1.00 36.47 219 GLN A CA 1
ATOM 1790 C C . GLN A 1 219 ? 22.237 43.327 -41.079 1.00 36.47 219 GLN A C 1
ATOM 1792 O O . GLN A 1 219 ? 22.255 44.119 -42.019 1.00 36.47 219 GLN A O 1
ATOM 1797 N N . GLY A 1 220 ? 21.157 43.156 -40.308 1.00 29.47 220 GLY A N 1
ATOM 1798 C CA . GLY A 1 220 ? 19.954 43.990 -40.379 1.00 29.47 220 GLY A CA 1
ATOM 1799 C C . GLY A 1 220 ? 19.015 43.757 -39.191 1.00 29.47 220 GLY A C 1
ATOM 1800 O O . GLY A 1 220 ? 18.542 42.646 -38.989 1.00 29.47 220 GLY A O 1
ATOM 1801 N N . MET A 1 221 ? 18.797 44.805 -38.391 1.00 28.94 221 MET A N 1
ATOM 1802 C CA . MET A 1 221 ? 17.787 44.907 -37.325 1.00 28.94 221 MET A CA 1
ATOM 1803 C C . MET A 1 221 ? 16.358 44.809 -37.884 1.00 28.94 221 MET A C 1
ATOM 1805 O O . MET A 1 221 ? 16.128 45.322 -38.972 1.00 28.94 221 MET A O 1
ATOM 1809 N N . GLU A 1 222 ? 15.401 44.287 -37.105 1.00 29.03 222 GLU A N 1
ATOM 1810 C CA . GLU A 1 222 ? 14.227 45.027 -36.583 1.00 29.03 222 GLU A CA 1
ATOM 1811 C C . GLU A 1 222 ? 13.259 44.114 -35.799 1.00 29.03 222 GLU A C 1
ATOM 1813 O O . GLU A 1 222 ? 13.334 42.890 -35.863 1.00 29.03 222 GLU A O 1
ATOM 1818 N N . GLN A 1 223 ? 12.450 44.759 -34.956 1.00 28.62 223 GLN A N 1
ATOM 1819 C CA . GLN A 1 223 ? 11.643 44.241 -33.844 1.00 28.62 223 GLN A CA 1
ATOM 1820 C C . GLN A 1 223 ? 10.208 43.835 -34.243 1.00 28.62 223 GLN A C 1
ATOM 1822 O O . GLN A 1 223 ? 9.731 44.258 -35.288 1.00 28.62 223 GLN A O 1
ATOM 1827 N N . GLU A 1 224 ? 9.542 43.121 -33.318 1.00 27.59 224 GLU A N 1
ATOM 1828 C CA . GLU A 1 224 ? 8.140 43.255 -32.819 1.00 27.59 224 GLU A CA 1
ATOM 1829 C C . GLU A 1 224 ? 7.441 41.883 -32.666 1.00 27.59 224 GLU A C 1
ATOM 1831 O O . GLU A 1 224 ? 7.473 41.070 -33.582 1.00 27.59 224 GLU A O 1
ATOM 1836 N N . GLU A 1 225 ? 7.132 41.486 -31.415 1.00 25.89 225 GLU A N 1
ATOM 1837 C CA . GLU A 1 225 ? 5.774 41.331 -30.808 1.00 25.89 225 GLU A CA 1
ATOM 1838 C C . GLU A 1 225 ? 5.034 40.069 -31.340 1.00 25.89 225 GLU A C 1
ATOM 1840 O O . GLU A 1 225 ? 5.048 39.799 -32.527 1.00 25.89 225 GLU A O 1
ATOM 1845 N N . GLU A 1 226 ? 4.413 39.155 -30.580 1.00 26.20 226 GLU A N 1
ATOM 1846 C CA . GLU A 1 226 ? 3.560 39.274 -29.394 1.00 26.20 226 GLU A CA 1
ATOM 1847 C C . GLU A 1 226 ? 3.220 37.852 -28.833 1.00 26.20 226 GLU A C 1
ATOM 1849 O O . GLU A 1 226 ? 3.204 36.864 -29.561 1.00 26.20 226 GLU A O 1
ATOM 1854 N N . GLU A 1 227 ? 2.918 37.797 -27.530 1.00 25.09 227 GLU A N 1
ATOM 1855 C CA . GLU A 1 227 ? 1.965 36.930 -26.797 1.00 25.09 227 GLU A CA 1
ATOM 1856 C C . GLU A 1 227 ? 1.979 35.370 -26.727 1.00 25.09 227 GLU A C 1
ATOM 1858 O O . GLU A 1 227 ? 1.573 34.635 -27.621 1.00 25.09 227 GLU A O 1
ATOM 1863 N N . SER A 1 228 ? 2.084 34.935 -25.457 1.00 24.73 228 SER A N 1
ATOM 1864 C CA . SER A 1 228 ? 1.182 34.002 -24.742 1.00 24.73 228 SER A CA 1
ATOM 1865 C C . SER A 1 228 ? 1.475 32.491 -24.734 1.00 24.73 228 SER A C 1
ATOM 1867 O O . SER A 1 228 ? 1.676 31.842 -25.752 1.00 24.73 228 SER A O 1
ATOM 1869 N N . GLY A 1 229 ? 1.395 31.910 -23.528 1.00 24.14 229 GLY A N 1
ATOM 1870 C CA . GLY A 1 229 ? 1.269 30.464 -23.325 1.00 24.14 229 GLY A CA 1
ATOM 1871 C C . GLY A 1 229 ? 2.149 29.920 -22.207 1.00 24.14 229 GLY A C 1
ATOM 1872 O O . GLY A 1 229 ? 3.245 29.433 -22.450 1.00 24.14 229 GLY A O 1
ATOM 1873 N N . ALA A 1 230 ? 1.662 29.979 -20.968 1.00 32.69 230 ALA A N 1
ATOM 1874 C CA . ALA A 1 230 ? 2.292 29.324 -19.828 1.00 32.69 230 ALA A CA 1
ATOM 1875 C C . ALA A 1 230 ? 2.367 27.799 -20.044 1.00 32.69 230 ALA A C 1
ATOM 1877 O O . ALA A 1 230 ? 1.341 27.121 -20.001 1.00 32.69 230 ALA A O 1
ATOM 1878 N N . ALA A 1 231 ? 3.572 27.259 -20.227 1.00 26.72 231 ALA A N 1
ATOM 1879 C CA . ALA A 1 231 ? 3.835 25.829 -20.128 1.00 26.72 231 ALA A CA 1
ATOM 1880 C C . ALA A 1 231 ? 4.357 25.526 -18.718 1.00 26.72 231 ALA A C 1
ATOM 1882 O O . ALA A 1 231 ? 5.454 25.925 -18.331 1.00 26.72 231 ALA A O 1
ATOM 1883 N N . SER A 1 232 ? 3.527 24.852 -17.923 1.00 29.23 232 SER A N 1
ATOM 1884 C CA . SER A 1 232 ? 3.938 24.225 -16.673 1.00 29.23 232 SER A CA 1
ATOM 1885 C C . SER A 1 232 ? 4.902 23.086 -17.001 1.00 29.23 232 SER A C 1
ATOM 1887 O O . SER A 1 232 ? 4.464 22.020 -17.439 1.00 29.23 232 SER A O 1
ATOM 1889 N N . ASP A 1 233 ? 6.195 23.323 -16.814 1.00 26.14 233 ASP A N 1
ATOM 1890 C CA . ASP A 1 233 ? 7.221 22.312 -17.030 1.00 26.14 233 ASP A CA 1
ATOM 1891 C C . ASP A 1 233 ? 7.107 21.213 -15.961 1.00 26.14 233 ASP A C 1
ATOM 1893 O O . ASP A 1 233 ? 7.414 21.391 -14.777 1.00 26.14 233 ASP A O 1
ATOM 1897 N N . SER A 1 234 ? 6.549 20.081 -16.388 1.00 32.62 234 SER A N 1
ATOM 1898 C CA . SER A 1 234 ? 6.402 18.861 -15.609 1.00 32.62 234 SER A CA 1
ATOM 1899 C C . SER A 1 234 ? 7.733 18.119 -15.620 1.00 32.62 234 SER A C 1
ATOM 1901 O O . SER A 1 234 ? 7.898 17.098 -16.280 1.00 32.62 234 SER A O 1
ATOM 1903 N N . SER A 1 235 ? 8.690 18.621 -14.847 1.00 28.62 235 SER A N 1
ATOM 1904 C CA . SER A 1 235 ? 9.938 17.919 -14.559 1.00 28.62 235 SER A CA 1
ATOM 1905 C C . SER A 1 235 ? 9.678 16.766 -13.579 1.00 28.62 235 SER A C 1
ATOM 1907 O O . SER A 1 235 ? 9.968 16.827 -12.384 1.00 28.62 235 SER A O 1
ATOM 1909 N N . ARG A 1 236 ? 9.085 15.679 -14.081 1.00 31.98 236 ARG A N 1
ATOM 1910 C CA . ARG A 1 236 ? 9.111 14.367 -13.424 1.00 31.98 236 ARG A CA 1
ATOM 1911 C C . ARG A 1 236 ? 10.126 13.497 -14.145 1.00 31.98 236 ARG A C 1
ATOM 1913 O O . ARG A 1 236 ? 9.830 12.919 -15.183 1.00 31.98 236 ARG A O 1
ATOM 1920 N N . ILE A 1 237 ? 11.320 13.413 -13.568 1.00 31.28 237 ILE A N 1
ATOM 1921 C CA . ILE A 1 237 ? 12.310 12.398 -13.929 1.00 31.28 237 ILE A CA 1
ATOM 1922 C C . ILE A 1 237 ? 11.682 11.037 -13.604 1.00 31.28 237 ILE A C 1
ATOM 1924 O O . ILE A 1 237 ? 11.449 10.742 -12.433 1.00 31.28 237 ILE A O 1
ATOM 1928 N N . LYS A 1 238 ? 11.349 10.258 -14.636 1.00 34.44 238 LYS A N 1
ATOM 1929 C CA . LYS A 1 238 ? 10.904 8.865 -14.521 1.00 34.44 238 LYS A CA 1
ATOM 1930 C C . LYS A 1 238 ? 12.116 7.953 -14.674 1.00 34.44 238 LYS A C 1
ATOM 1932 O O . LYS A 1 238 ? 12.900 8.153 -15.604 1.00 34.44 238 LYS A O 1
ATOM 1937 N N . VAL A 1 239 ? 12.286 6.975 -13.785 1.00 38.91 239 VAL A N 1
ATOM 1938 C CA . VAL A 1 239 ? 13.354 5.979 -13.932 1.00 38.91 239 VAL A CA 1
ATOM 1939 C C . VAL A 1 239 ? 12.899 4.845 -14.826 1.00 38.91 239 VAL A C 1
ATOM 1941 O O . VAL A 1 239 ? 11.805 4.299 -14.707 1.00 38.91 239 VAL A O 1
ATOM 1944 N N . ASP A 1 240 ? 13.817 4.471 -15.704 1.00 41.88 240 ASP A N 1
ATOM 1945 C CA . ASP A 1 240 ? 13.723 3.319 -16.570 1.00 41.88 240 ASP A CA 1
ATOM 1946 C C . ASP A 1 240 ? 13.759 2.028 -15.729 1.00 41.88 240 ASP A C 1
ATOM 1948 O O . ASP A 1 240 ? 14.817 1.551 -15.301 1.00 41.88 240 ASP A O 1
ATOM 1952 N N . ILE A 1 241 ? 12.570 1.478 -15.466 1.00 40.28 241 ILE A N 1
ATOM 1953 C CA . ILE A 1 241 ? 12.355 0.251 -14.682 1.00 40.28 241 ILE A CA 1
ATOM 1954 C C . ILE A 1 241 ? 13.108 -0.952 -15.292 1.00 40.28 241 ILE A C 1
ATOM 1956 O O . ILE A 1 241 ? 13.370 -1.933 -14.590 1.00 40.28 241 ILE A O 1
ATOM 1960 N N . PHE A 1 242 ? 13.499 -0.890 -16.572 1.00 40.59 242 PHE A N 1
ATOM 1961 C CA . PHE A 1 242 ? 14.105 -2.015 -17.284 1.00 40.59 242 PHE A CA 1
ATOM 1962 C C . PHE A 1 242 ? 15.577 -1.827 -17.656 1.00 40.59 242 PHE A C 1
ATOM 1964 O O . PHE A 1 242 ? 16.271 -2.837 -17.792 1.00 40.59 242 PHE A O 1
ATOM 1971 N N . ALA A 1 243 ? 16.091 -0.600 -17.781 1.00 36.91 243 ALA A N 1
ATOM 1972 C CA . ALA A 1 243 ? 17.468 -0.409 -18.246 1.00 36.91 243 ALA A CA 1
ATOM 1973 C C . ALA A 1 243 ? 18.516 -0.151 -17.159 1.00 36.91 243 ALA A C 1
ATOM 1975 O O . ALA A 1 243 ? 19.704 -0.279 -17.457 1.00 36.91 243 ALA A O 1
ATOM 1976 N N . GLY A 1 244 ? 18.150 0.244 -15.933 1.00 34.50 244 GLY A N 1
ATOM 1977 C CA . GLY A 1 244 ? 19.158 0.686 -14.954 1.00 34.50 244 GLY A CA 1
ATOM 1978 C C . GLY A 1 244 ? 20.103 1.767 -15.514 1.00 34.50 244 GLY A C 1
ATOM 1979 O O . GLY A 1 244 ? 21.253 1.868 -15.092 1.00 34.50 244 GLY A O 1
ATOM 1980 N N . LYS A 1 245 ? 19.633 2.533 -16.507 1.00 29.91 245 LYS A N 1
ATOM 1981 C CA . LYS A 1 245 ? 20.343 3.619 -17.178 1.00 29.91 245 LYS A CA 1
ATOM 1982 C C . LYS A 1 245 ? 19.453 4.847 -17.138 1.00 29.91 245 LYS A C 1
ATOM 1984 O O . LYS A 1 245 ? 18.332 4.823 -17.630 1.00 29.91 245 LYS A O 1
ATOM 1989 N N . ILE A 1 246 ? 19.981 5.923 -16.571 1.00 33.12 246 ILE A N 1
ATOM 1990 C CA . ILE A 1 246 ? 19.432 7.259 -16.768 1.00 33.12 246 ILE A CA 1
ATOM 1991 C C . ILE A 1 246 ? 19.849 7.658 -18.184 1.00 33.12 246 ILE A C 1
ATOM 1993 O O . ILE A 1 246 ? 21.039 7.819 -18.455 1.00 33.12 246 ILE A O 1
ATOM 1997 N N . CYS A 1 247 ? 18.894 7.765 -19.107 1.00 28.58 247 CYS A N 1
ATOM 1998 C CA . CYS A 1 247 ? 19.148 8.448 -20.368 1.00 28.58 247 CYS A CA 1
ATOM 1999 C C . CYS A 1 247 ? 19.255 9.939 -20.033 1.00 28.58 247 CYS A C 1
ATOM 2001 O O . CYS A 1 247 ? 18.254 10.614 -19.804 1.00 28.58 247 CYS A O 1
ATOM 2003 N N . GLY A 1 248 ? 20.486 10.417 -19.856 1.00 25.84 248 GLY A N 1
ATOM 2004 C CA . GLY A 1 248 ? 20.756 11.838 -19.732 1.00 25.84 248 GLY A CA 1
ATOM 2005 C C . GLY A 1 248 ? 20.508 12.509 -21.075 1.00 25.84 248 GLY A C 1
ATOM 2006 O O . GLY A 1 248 ? 21.075 12.080 -22.076 1.00 25.84 248 GLY A O 1
ATOM 2007 N N . PHE A 1 249 ? 19.712 13.573 -21.078 1.00 23.16 249 PHE A N 1
ATOM 2008 C CA . PHE A 1 249 ? 19.908 14.644 -22.042 1.00 23.16 249 PHE A CA 1
ATOM 2009 C C . PHE A 1 249 ? 20.705 15.737 -21.342 1.00 23.16 249 PHE A C 1
ATOM 2011 O O . PHE A 1 249 ? 20.284 16.305 -20.334 1.00 23.16 249 PHE A O 1
ATOM 2018 N N . VAL A 1 250 ? 21.925 15.908 -21.837 1.00 25.83 250 VAL A N 1
ATOM 2019 C CA . VAL A 1 250 ? 22.779 17.059 -21.585 1.00 25.83 250 VAL A CA 1
ATOM 2020 C C . VAL A 1 250 ? 22.210 18.200 -22.420 1.00 25.83 250 VAL A C 1
ATOM 2022 O O . VAL A 1 250 ? 22.088 18.046 -23.632 1.00 25.83 250 VAL A O 1
ATOM 2025 N N . GLU A 1 251 ? 21.915 19.323 -21.777 1.00 24.80 251 GLU A N 1
ATOM 2026 C CA . GLU A 1 251 ? 22.161 20.647 -22.357 1.00 24.80 251 GLU A CA 1
ATOM 2027 C C . GLU A 1 251 ? 23.165 21.377 -21.461 1.00 24.80 251 GLU A C 1
ATOM 2029 O O . GLU A 1 251 ? 23.005 21.320 -20.215 1.00 24.80 251 GLU A O 1
#